Protein AF-A0A7V2FX74-F1 (afdb_monomer)

Foldseek 3Di:
DAWDAFPPPRDIDDDDLVQAQHWDQDPPPRDTGGHHHPPPPPDVVVVVVVPDDPPDDDDDDDDDDDDDDDPDDDDPPVVVVVVVVVVVVVVVVVVVVVVVVVVVVVVVVVPDPDPDDDPDDPDPPPPPPPDWFPFLVVPDLQFWFEQEAEPVGQFDKDKDFCPDPVPPCPVPDQCVVVVDPDGDDRGDGDAFGKIKIKGKDFLVPPLQVPAPCSVVVSVCCLPPVPCVSQLQFFACQQQLAWHWDAHPVRTIMIIGIHIDGIHHSFYHYHYYYRHTDDQLVVRQVSADQDFRTDADCVVQVVVCVVVVNDPVRSVSQRSVCRRTQKGWDQDPVPRWIWIWGQGSNRDTDIDTHGSDSDPDPPPPPDD

Radius of gyration: 28.83 Å; Cα contacts (8 Å, |Δi|>4): 489; chains: 1; bounding box: 58×98×70 Å

Structure (mmCIF, N/CA/C/O backbone):
data_AF-A0A7V2FX74-F1
#
_entry.id   AF-A0A7V2FX74-F1
#
loop_
_atom_site.group_PDB
_atom_site.id
_atom_site.type_symbol
_atom_site.label_atom_id
_atom_site.label_alt_id
_atom_site.label_comp_id
_atom_site.label_asym_id
_atom_site.label_entity_id
_atom_site.label_seq_id
_atom_site.pdbx_PDB_ins_code
_atom_site.Cartn_x
_atom_site.Cartn_y
_atom_site.Cartn_z
_atom_site.occupancy
_atom_site.B_iso_or_equiv
_atom_site.auth_seq_id
_atom_site.auth_comp_id
_atom_site.auth_asym_id
_atom_site.auth_atom_id
_atom_site.pdbx_PDB_model_num
ATOM 1 N N . MET A 1 1 ? 18.851 -16.958 26.923 1.00 91.56 1 MET A N 1
ATOM 2 C CA . MET A 1 1 ? 18.579 -15.614 26.385 1.00 91.56 1 MET A CA 1
ATOM 3 C C . MET A 1 1 ? 17.764 -15.785 25.110 1.00 91.56 1 MET A C 1
ATOM 5 O O . MET A 1 1 ? 18.135 -16.617 24.287 1.00 91.56 1 MET A O 1
ATOM 9 N N . ILE A 1 2 ? 16.665 -15.046 24.963 1.00 92.62 2 ILE A N 1
ATOM 10 C CA . ILE A 1 2 ? 15.767 -15.076 23.802 1.00 92.62 2 ILE A CA 1
ATOM 11 C C . ILE A 1 2 ? 16.060 -13.858 22.935 1.00 92.62 2 ILE A C 1
ATOM 13 O O . ILE A 1 2 ? 16.026 -12.723 23.412 1.00 92.62 2 ILE A O 1
ATOM 17 N N . GLU A 1 3 ? 16.316 -14.095 21.652 1.00 95.69 3 GLU A N 1
ATOM 18 C CA . GLU A 1 3 ? 16.488 -13.040 20.661 1.00 95.69 3 GLU A CA 1
ATOM 19 C C . GLU A 1 3 ? 15.285 -13.010 19.716 1.00 95.69 3 GLU A C 1
ATOM 21 O O . GLU A 1 3 ? 14.930 -14.039 19.142 1.00 95.69 3 GLU A O 1
ATOM 26 N N . PHE A 1 4 ? 14.652 -11.849 19.539 1.00 94.56 4 PHE A N 1
ATOM 27 C CA . PHE A 1 4 ? 13.535 -11.705 18.600 1.00 94.56 4 PHE A CA 1
ATOM 28 C C . PHE A 1 4 ? 13.398 -10.277 18.059 1.00 94.56 4 PHE A C 1
ATOM 30 O O . PHE A 1 4 ? 13.951 -9.326 18.615 1.00 94.56 4 PHE A O 1
ATOM 37 N N . TRP A 1 5 ? 12.645 -10.126 16.969 1.00 94.19 5 TRP A N 1
ATOM 38 C CA . TRP A 1 5 ? 12.340 -8.838 16.345 1.00 94.19 5 TRP A CA 1
ATOM 39 C C . TRP A 1 5 ? 10.872 -8.483 16.609 1.00 94.19 5 TRP A C 1
ATOM 41 O O . TRP A 1 5 ? 9.991 -9.214 16.164 1.00 94.19 5 TRP A O 1
ATOM 51 N N . PRO A 1 6 ? 10.579 -7.402 17.348 1.00 90.31 6 PRO A N 1
ATOM 52 C CA . PRO A 1 6 ? 9.218 -6.961 17.586 1.00 90.31 6 PRO A CA 1
ATOM 53 C C . PRO A 1 6 ? 8.658 -6.214 16.364 1.00 90.31 6 PRO A C 1
ATOM 55 O O . PRO A 1 6 ? 9.301 -5.301 15.833 1.00 90.31 6 PRO A O 1
ATOM 58 N N . ASP A 1 7 ? 7.411 -6.521 16.003 1.00 84.00 7 ASP A N 1
ATOM 59 C CA . ASP A 1 7 ? 6.687 -5.919 14.867 1.00 84.00 7 ASP A CA 1
ATOM 60 C C . ASP A 1 7 ? 6.585 -4.386 14.933 1.00 84.00 7 ASP A C 1
ATOM 62 O O . ASP A 1 7 ? 6.381 -3.721 13.921 1.00 84.00 7 ASP A O 1
ATOM 66 N N . CYS A 1 8 ? 6.710 -3.798 16.126 1.00 81.88 8 CYS A N 1
ATOM 67 C CA . CYS A 1 8 ? 6.510 -2.367 16.329 1.00 81.88 8 CYS A CA 1
ATOM 68 C C . CYS A 1 8 ? 7.669 -1.488 15.842 1.00 81.88 8 CYS A C 1
ATOM 70 O O . CYS A 1 8 ? 7.437 -0.335 15.494 1.00 81.88 8 CYS A O 1
ATOM 72 N N . CYS A 1 9 ? 8.914 -1.972 15.882 1.00 77.38 9 CYS A N 1
ATOM 73 C CA . CYS A 1 9 ? 10.078 -1.128 15.584 1.00 77.38 9 CYS A CA 1
ATOM 74 C C . CYS A 1 9 ? 11.207 -1.823 14.822 1.00 77.38 9 CYS A C 1
ATOM 76 O O . CYS A 1 9 ? 12.179 -1.156 14.486 1.00 77.38 9 CYS A O 1
ATOM 78 N N . GLY A 1 10 ? 11.133 -3.136 14.583 1.00 80.75 10 GLY A N 1
ATOM 79 C CA . GLY A 1 10 ? 12.115 -3.862 13.765 1.00 80.75 10 GLY A CA 1
ATOM 80 C C . GLY A 1 10 ? 13.522 -4.007 14.367 1.00 80.75 10 GLY A C 1
ATOM 81 O O . GLY A 1 10 ? 14.374 -4.658 13.768 1.00 80.75 10 GLY A O 1
ATOM 82 N N . TYR A 1 11 ? 13.789 -3.449 15.551 1.00 85.19 11 TYR A N 1
ATOM 83 C CA . TYR A 1 11 ? 15.063 -3.611 16.264 1.00 85.19 11 TYR A CA 1
ATOM 84 C C . TYR A 1 11 ? 15.133 -4.948 17.005 1.00 85.19 11 TYR A C 1
ATOM 86 O O . TYR A 1 11 ? 14.227 -5.283 17.762 1.00 85.19 11 TYR A O 1
ATOM 94 N N . LYS A 1 12 ? 16.240 -5.680 16.844 1.00 93.94 12 LYS A N 1
ATOM 95 C CA . LYS A 1 12 ? 16.488 -6.944 17.551 1.00 93.94 12 LYS A CA 1
ATOM 96 C C . LYS A 1 12 ? 16.535 -6.710 19.067 1.00 93.94 12 LYS A C 1
ATOM 98 O O . LYS A 1 12 ? 17.337 -5.909 19.543 1.00 93.94 12 LYS A O 1
ATOM 103 N N . LEU A 1 13 ? 15.692 -7.416 19.814 1.00 95.69 13 LEU A N 1
ATOM 104 C CA . LEU A 1 13 ? 15.685 -7.421 21.275 1.00 95.69 13 LEU A CA 1
ATOM 105 C C . LEU A 1 13 ? 16.330 -8.697 21.803 1.00 95.69 13 LEU A C 1
ATOM 107 O O . LEU A 1 13 ? 16.092 -9.781 21.273 1.00 95.69 13 LEU A O 1
ATOM 111 N N . GLN A 1 14 ? 17.117 -8.548 22.867 1.00 96.56 14 GLN A N 1
ATOM 112 C CA . GLN A 1 14 ? 17.659 -9.643 23.665 1.00 96.56 14 GLN A CA 1
ATOM 113 C C . GLN A 1 14 ? 17.031 -9.562 25.054 1.00 96.56 14 GLN A C 1
ATOM 115 O O . GLN A 1 14 ? 17.097 -8.516 25.700 1.00 96.56 14 GLN A O 1
ATOM 120 N N . VAL A 1 15 ? 16.382 -10.641 25.483 1.00 97.06 15 VAL A N 1
ATOM 121 C CA . VAL A 1 15 ? 15.680 -10.715 26.770 1.00 97.06 15 VAL A CA 1
ATOM 122 C C . VAL A 1 15 ? 16.076 -12.005 27.483 1.00 97.06 15 VAL A C 1
ATOM 124 O O . VAL A 1 15 ? 16.425 -12.999 26.839 1.00 97.06 15 VAL A O 1
ATOM 127 N N . ASP A 1 16 ? 16.049 -12.003 28.810 1.00 97.38 16 ASP A N 1
ATOM 128 C CA . ASP A 1 16 ? 16.333 -13.194 29.603 1.00 97.38 16 ASP A CA 1
ATOM 129 C C . ASP A 1 16 ? 15.256 -14.276 29.424 1.00 97.38 16 ASP A C 1
ATOM 131 O O . ASP A 1 16 ? 14.088 -13.994 29.151 1.00 97.38 16 ASP A O 1
ATOM 135 N N . ASP A 1 17 ? 15.653 -15.543 29.589 1.00 95.50 17 ASP A N 1
ATOM 136 C CA . ASP A 1 17 ? 14.746 -16.692 29.416 1.00 95.50 17 ASP A CA 1
ATOM 137 C C . ASP A 1 17 ? 13.587 -16.673 30.427 1.00 95.50 17 ASP A C 1
ATOM 139 O O . ASP A 1 17 ? 12.518 -17.217 30.154 1.00 95.50 17 ASP A O 1
ATOM 143 N N . GLU A 1 18 ? 13.769 -16.014 31.573 1.00 96.31 18 GLU A N 1
ATOM 144 C CA . GLU A 1 18 ? 12.744 -15.862 32.609 1.00 96.31 18 GLU A CA 1
ATOM 145 C C . GLU A 1 18 ? 11.547 -15.019 32.152 1.00 96.31 18 GLU A C 1
ATOM 147 O O . GLU A 1 18 ? 10.469 -15.107 32.746 1.00 96.31 18 GLU A O 1
ATOM 152 N N . ASP A 1 19 ? 11.712 -14.204 31.110 1.00 96.69 19 ASP A N 1
ATOM 153 C CA . ASP A 1 19 ? 10.663 -13.336 30.577 1.00 96.69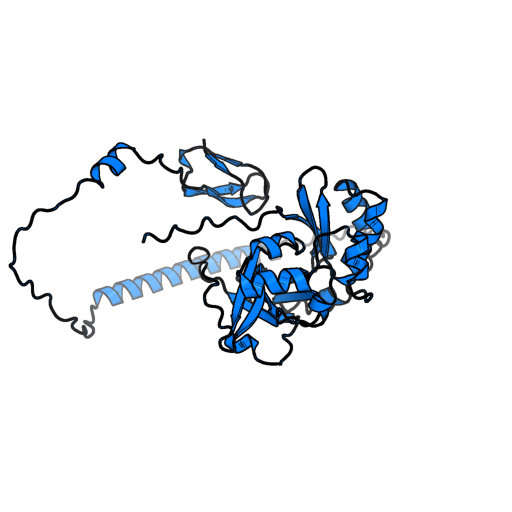 19 ASP A CA 1
ATOM 154 C C . ASP A 1 19 ? 9.925 -13.931 29.377 1.00 96.69 19 ASP A C 1
ATOM 156 O O . ASP A 1 19 ? 9.023 -13.289 28.834 1.00 96.69 19 ASP A O 1
ATOM 160 N N . ALA A 1 20 ? 10.232 -15.175 28.999 1.00 95.88 20 ALA A N 1
ATOM 161 C CA . ALA A 1 20 ? 9.503 -15.906 27.969 1.00 95.88 20 ALA A CA 1
ATOM 162 C C . ALA A 1 20 ? 7.983 -15.884 28.230 1.00 95.88 20 ALA A C 1
ATOM 164 O O . ALA A 1 20 ? 7.508 -16.231 29.312 1.00 95.88 20 ALA A O 1
ATOM 165 N N . GLY A 1 21 ? 7.197 -15.468 27.234 1.00 94.94 21 GLY A N 1
ATOM 166 C CA . GLY A 1 21 ? 5.737 -15.365 27.318 1.00 94.94 21 GLY A CA 1
ATOM 167 C C . GLY A 1 21 ? 5.199 -14.121 28.040 1.00 94.94 21 GLY A C 1
ATOM 168 O O . GLY A 1 21 ? 3.996 -13.848 27.943 1.00 94.94 21 GLY A O 1
ATOM 169 N N . LYS A 1 22 ? 6.044 -13.342 28.734 1.00 97.44 22 LYS A N 1
ATOM 170 C CA . LYS A 1 22 ? 5.631 -12.111 29.425 1.00 97.44 22 LYS A CA 1
ATOM 171 C C . LYS A 1 22 ? 5.541 -10.921 28.465 1.00 97.44 22 LYS A C 1
ATOM 173 O O . LYS A 1 22 ? 6.138 -10.896 27.391 1.00 97.44 22 LYS A O 1
ATOM 178 N N . TRP A 1 23 ? 4.799 -9.899 28.887 1.00 96.75 23 TRP A N 1
ATOM 179 C CA . TRP A 1 23 ? 4.738 -8.607 28.204 1.00 96.75 23 TRP A CA 1
ATOM 180 C C . TRP A 1 23 ? 5.792 -7.657 28.770 1.00 96.75 23 TRP A C 1
ATOM 182 O O . TRP A 1 23 ? 5.710 -7.270 29.937 1.00 96.75 23 TRP A O 1
ATOM 192 N N . ILE A 1 24 ? 6.731 -7.227 27.932 1.00 97.12 24 ILE A N 1
ATOM 193 C CA . ILE A 1 24 ? 7.772 -6.254 28.283 1.00 97.12 24 ILE A CA 1
ATOM 194 C C . ILE A 1 24 ? 7.565 -4.943 27.515 1.00 97.12 24 ILE A C 1
ATOM 196 O O . ILE A 1 24 ? 6.763 -4.868 26.581 1.00 97.12 24 ILE A O 1
ATOM 200 N N . ARG A 1 25 ? 8.268 -3.877 27.911 1.00 96.56 25 ARG A N 1
ATOM 201 C CA . ARG A 1 25 ? 8.314 -2.630 27.133 1.00 96.56 25 ARG A CA 1
ATOM 202 C C . ARG A 1 25 ? 9.564 -2.611 26.270 1.00 96.56 25 ARG A C 1
ATOM 204 O O . ARG A 1 25 ? 10.661 -2.787 26.787 1.00 96.56 25 ARG A O 1
ATOM 211 N N . CYS A 1 26 ? 9.393 -2.363 24.977 1.00 93.50 26 CYS A N 1
ATOM 212 C CA . CYS A 1 26 ? 10.511 -2.210 24.060 1.00 93.50 26 CYS A CA 1
ATOM 213 C C . CYS A 1 26 ? 11.348 -0.972 24.456 1.00 93.50 26 CYS A C 1
ATOM 215 O O . CYS A 1 26 ? 10.793 0.126 24.500 1.00 93.50 26 CYS A O 1
ATOM 217 N N . PRO A 1 27 ? 12.664 -1.097 24.704 1.00 93.50 27 PRO A N 1
ATOM 218 C CA . PRO A 1 27 ? 13.528 0.031 25.060 1.00 93.50 27 PRO A CA 1
ATOM 219 C C . PRO A 1 27 ? 13.651 1.091 23.954 1.00 93.50 27 PRO A C 1
ATOM 221 O O . PRO A 1 27 ? 13.937 2.244 24.260 1.00 93.50 27 PRO A O 1
ATOM 224 N N . TYR A 1 28 ? 13.410 0.731 22.687 1.00 90.25 28 TYR A N 1
ATOM 225 C CA . TYR A 1 28 ? 13.568 1.645 21.550 1.00 90.25 28 TYR A CA 1
ATOM 226 C C . TYR A 1 28 ? 12.330 2.511 21.290 1.00 90.25 28 TYR A C 1
ATOM 228 O O . TYR A 1 28 ? 12.449 3.716 21.098 1.00 90.25 28 TYR A O 1
ATOM 236 N N . CYS A 1 29 ? 11.134 1.916 21.291 1.00 88.56 29 CYS A N 1
ATOM 237 C CA . CYS A 1 29 ? 9.887 2.614 20.942 1.00 88.56 29 CYS A CA 1
ATOM 238 C C . CYS A 1 29 ? 8.870 2.693 22.092 1.00 88.56 29 CYS A C 1
ATOM 240 O O . CYS A 1 29 ? 7.791 3.255 21.921 1.00 88.56 29 CYS A O 1
ATOM 242 N N . ASN A 1 30 ? 9.185 2.122 23.262 1.00 91.06 30 ASN A N 1
ATOM 243 C CA . ASN A 1 30 ? 8.330 2.069 24.456 1.00 91.06 30 ASN A CA 1
ATOM 244 C C . ASN A 1 30 ? 6.986 1.327 24.268 1.00 91.06 30 ASN A C 1
ATOM 246 O O . ASN A 1 30 ? 6.134 1.347 25.161 1.00 91.06 30 ASN A O 1
ATOM 250 N N . ALA A 1 31 ? 6.790 0.643 23.135 1.00 89.56 31 ALA A N 1
ATOM 251 C CA . ALA A 1 31 ? 5.627 -0.204 22.888 1.00 89.56 31 ALA A CA 1
ATOM 252 C C . ALA A 1 31 ? 5.646 -1.455 23.782 1.00 89.56 31 ALA A C 1
ATOM 254 O O . ALA A 1 31 ? 6.709 -1.976 24.130 1.00 89.56 31 ALA A O 1
ATOM 255 N N . ARG A 1 32 ? 4.462 -1.954 24.155 1.00 96.25 32 ARG A N 1
ATOM 256 C CA . ARG A 1 32 ? 4.319 -3.242 24.851 1.00 96.25 32 ARG A CA 1
ATOM 257 C C . ARG A 1 32 ? 4.424 -4.380 23.840 1.00 96.25 32 ARG A C 1
ATOM 259 O O . ARG A 1 32 ? 3.637 -4.421 22.901 1.00 96.25 32 ARG A O 1
ATOM 266 N N . VAL A 1 33 ? 5.359 -5.297 24.062 1.00 96.56 33 VAL A N 1
ATOM 267 C CA . VAL A 1 33 ? 5.630 -6.446 23.187 1.00 96.56 33 VAL A CA 1
ATOM 268 C C . VAL A 1 33 ? 5.624 -7.731 24.010 1.00 96.56 33 VAL A C 1
ATOM 270 O O . VAL A 1 33 ? 6.068 -7.728 25.160 1.00 96.56 33 VAL A O 1
ATOM 273 N N . GLN A 1 34 ? 5.088 -8.815 23.451 1.00 97.06 34 GLN A N 1
ATOM 274 C CA . GLN A 1 34 ? 5.096 -10.125 24.100 1.00 97.06 34 GLN A CA 1
ATOM 275 C C . GLN A 1 34 ? 6.360 -10.885 23.698 1.00 97.06 34 GLN A C 1
ATOM 277 O O . GLN A 1 34 ? 6.655 -11.009 22.511 1.00 97.06 34 GLN A O 1
ATOM 282 N N . VAL A 1 35 ? 7.109 -11.380 24.683 1.00 97.19 35 VAL A N 1
ATOM 283 C CA . VAL A 1 35 ? 8.297 -12.204 24.435 1.00 97.19 35 VAL A CA 1
ATOM 284 C C . VAL A 1 35 ? 7.832 -13.591 23.976 1.00 97.19 35 VAL A C 1
ATOM 286 O O . VAL A 1 35 ? 6.993 -14.191 24.655 1.00 97.19 35 VAL A O 1
ATOM 289 N N . PRO A 1 36 ? 8.334 -14.130 22.852 1.00 94.94 36 PRO A N 1
ATOM 290 C CA . PRO A 1 36 ? 7.954 -15.461 22.393 1.00 94.94 36 PRO A CA 1
ATOM 291 C C . PRO A 1 36 ? 8.341 -16.530 23.423 1.00 94.94 36 PRO A C 1
ATOM 293 O O . PRO A 1 36 ? 9.355 -16.419 24.113 1.00 94.94 36 PRO A O 1
ATOM 296 N N . LEU A 1 37 ? 7.520 -17.576 23.542 1.00 94.25 37 LEU A N 1
ATOM 297 C CA . LEU A 1 37 ? 7.863 -18.738 24.359 1.00 94.25 37 LEU A CA 1
ATOM 298 C C . LEU A 1 37 ? 9.069 -19.442 23.733 1.00 94.25 37 LEU A C 1
ATOM 300 O O . LEU A 1 37 ? 9.109 -19.658 22.519 1.00 94.25 37 LEU A O 1
ATOM 304 N N . LYS A 1 38 ? 10.047 -19.812 24.563 1.00 84.19 38 LYS A N 1
ATOM 305 C CA . LYS A 1 38 ? 11.163 -20.651 24.130 1.00 84.19 38 LYS A CA 1
ATOM 306 C C . LYS A 1 38 ? 10.562 -21.949 23.594 1.00 84.19 38 LYS A C 1
ATOM 308 O O . LYS A 1 38 ? 9.847 -22.630 24.326 1.00 84.19 38 LYS A O 1
ATOM 313 N N . LYS A 1 39 ? 10.808 -22.269 22.319 1.00 78.38 39 LYS A N 1
ATOM 314 C CA . LYS A 1 39 ? 10.522 -23.610 21.806 1.00 78.38 39 LYS A CA 1
ATOM 315 C C . LYS A 1 39 ? 11.372 -24.553 22.647 1.00 78.38 39 LYS A C 1
ATOM 317 O O . LYS A 1 39 ? 12.592 -24.554 22.509 1.00 78.38 39 LYS A O 1
ATOM 322 N N . THR A 1 40 ? 10.747 -25.257 23.584 1.00 69.06 40 THR A N 1
ATOM 323 C CA . THR A 1 40 ? 11.381 -26.383 24.257 1.00 69.06 40 THR A CA 1
ATOM 324 C C . THR A 1 40 ? 11.782 -27.321 23.132 1.00 69.06 40 THR A C 1
ATOM 326 O O . THR A 1 40 ? 10.907 -27.763 22.388 1.00 69.06 40 THR A O 1
ATOM 329 N N . GLU A 1 41 ? 13.084 -27.516 22.920 1.00 62.62 41 GLU A N 1
ATOM 330 C CA . GLU A 1 41 ? 13.561 -28.557 22.014 1.00 62.62 41 GLU A CA 1
ATOM 331 C C . GLU A 1 41 ? 12.831 -29.833 22.425 1.00 62.62 41 GLU A C 1
ATOM 333 O O . GLU A 1 41 ? 12.877 -30.222 23.595 1.00 62.62 41 GLU A O 1
ATOM 338 N N . ALA A 1 42 ? 12.019 -30.364 21.509 1.00 54.91 42 ALA A N 1
ATOM 339 C CA . ALA A 1 42 ? 11.216 -31.538 21.777 1.00 54.91 42 ALA A CA 1
ATOM 340 C C . ALA A 1 42 ? 12.165 -32.640 22.249 1.00 54.91 42 ALA A C 1
ATOM 342 O O . ALA A 1 42 ? 13.148 -32.944 21.575 1.00 54.91 42 ALA A O 1
ATOM 343 N N . ASP A 1 43 ? 11.900 -33.166 23.442 1.00 58.06 43 ASP A N 1
ATOM 344 C CA . ASP A 1 43 ? 12.651 -34.274 24.008 1.00 58.06 43 ASP A CA 1
ATOM 345 C C . ASP A 1 43 ? 12.517 -35.465 23.041 1.00 58.06 43 ASP A C 1
ATOM 347 O O . ASP A 1 43 ? 11.399 -35.965 22.864 1.00 58.06 43 ASP A O 1
ATOM 351 N N . PRO A 1 44 ? 13.603 -35.923 22.390 1.00 58.66 44 PRO A N 1
ATOM 352 C CA . PRO A 1 44 ? 13.537 -37.010 21.414 1.00 58.66 44 PRO A CA 1
ATOM 353 C C . PRO A 1 44 ? 13.028 -38.325 22.030 1.00 58.66 44 PRO A C 1
ATOM 355 O O . PRO A 1 44 ? 12.657 -39.246 21.303 1.00 58.66 44 PRO A O 1
ATOM 358 N N . LEU A 1 45 ? 12.953 -38.426 23.366 1.00 56.06 45 LEU A N 1
ATOM 359 C CA . LEU A 1 45 ? 12.339 -39.562 24.051 1.00 56.06 45 LEU A CA 1
ATOM 360 C C . LEU A 1 45 ? 10.802 -39.580 23.964 1.00 56.06 45 LEU A C 1
ATOM 362 O O . LEU A 1 45 ? 10.209 -40.655 24.036 1.00 56.06 45 LEU A O 1
ATOM 366 N N . ALA A 1 46 ? 10.148 -38.424 23.811 1.00 54.97 46 ALA A N 1
ATOM 367 C CA . ALA A 1 46 ? 8.688 -38.336 23.748 1.00 54.97 46 ALA A CA 1
ATOM 368 C C . ALA A 1 46 ? 8.136 -38.734 22.368 1.00 54.97 46 ALA A C 1
ATOM 370 O O . ALA A 1 46 ? 7.068 -39.342 22.290 1.00 54.97 46 ALA A O 1
ATOM 371 N N . GLU A 1 47 ? 8.881 -38.471 21.289 1.00 58.12 47 GLU A N 1
ATOM 372 C CA . GLU A 1 47 ? 8.521 -38.930 19.939 1.00 58.12 47 GLU A CA 1
ATOM 373 C C . GLU A 1 47 ? 8.724 -40.446 19.776 1.00 58.12 47 GLU A C 1
ATOM 375 O O . GLU A 1 47 ? 7.894 -41.109 19.158 1.00 58.12 47 GLU A O 1
ATOM 380 N N . ALA A 1 48 ? 9.727 -41.040 20.438 1.00 57.28 48 ALA A N 1
ATOM 381 C CA . ALA A 1 48 ? 9.979 -42.484 20.376 1.00 57.28 48 ALA A CA 1
ATOM 382 C C . ALA A 1 48 ? 8.887 -43.352 21.044 1.00 57.28 48 ALA A C 1
ATOM 384 O O . ALA A 1 48 ? 8.750 -44.530 20.718 1.00 57.28 48 ALA A O 1
ATOM 385 N N . ILE A 1 49 ? 8.094 -42.799 21.971 1.00 57.44 49 ILE A N 1
ATOM 386 C CA . ILE A 1 49 ? 7.010 -43.538 22.649 1.00 57.44 49 ILE A CA 1
ATOM 387 C C . ILE A 1 49 ? 5.704 -43.494 21.832 1.00 57.44 49 ILE A C 1
ATOM 389 O O . ILE A 1 49 ? 4.848 -44.364 21.994 1.00 57.44 49 ILE A O 1
ATOM 393 N N . SER A 1 50 ? 5.560 -42.539 20.906 1.00 55.81 50 SER A N 1
ATOM 394 C CA . SER A 1 50 ? 4.348 -42.382 20.089 1.00 55.81 50 SER A CA 1
ATOM 395 C C . SER A 1 50 ? 4.304 -43.280 18.841 1.00 55.81 50 SER A C 1
ATOM 397 O O . SER A 1 50 ? 3.256 -43.347 18.200 1.00 55.81 50 SER A O 1
ATOM 399 N N . GLU A 1 51 ? 5.394 -43.972 18.489 1.00 52.62 51 GLU A N 1
ATOM 400 C CA . GLU A 1 51 ? 5.489 -44.797 17.267 1.00 52.62 51 GLU A CA 1
ATOM 401 C C . GLU A 1 51 ? 5.334 -46.316 17.494 1.00 52.62 51 GLU A C 1
ATOM 403 O O . GLU A 1 51 ? 5.549 -47.110 16.578 1.00 52.62 51 GLU A O 1
ATOM 408 N N . LEU A 1 52 ? 4.922 -46.767 18.685 1.00 51.69 52 LEU A N 1
ATOM 409 C CA . LEU A 1 52 ? 4.631 -48.190 18.902 1.00 51.69 52 LEU A CA 1
ATOM 410 C C . LEU A 1 52 ? 3.231 -48.566 18.363 1.00 51.69 52 LEU A C 1
ATOM 412 O O . LEU A 1 52 ? 2.237 -47.973 18.788 1.00 51.69 52 LEU A O 1
ATOM 416 N N . PRO A 1 53 ? 3.109 -49.574 17.474 1.00 56.75 53 PRO A N 1
ATOM 417 C CA . PRO A 1 53 ? 1.822 -50.026 16.953 1.00 56.75 53 PRO A CA 1
ATOM 418 C C . PRO A 1 53 ? 1.063 -50.812 18.031 1.00 56.75 53 PRO A C 1
ATOM 420 O O . PRO A 1 53 ? 1.376 -51.962 18.338 1.00 56.75 53 PRO A O 1
ATOM 423 N N . GLY A 1 54 ? 0.064 -50.170 18.632 1.00 44.00 54 GLY A N 1
ATOM 424 C CA . GLY A 1 54 ? -0.816 -50.763 19.636 1.00 44.00 54 GLY A CA 1
ATOM 425 C C . GLY A 1 54 ? -1.965 -51.564 19.024 1.00 44.00 54 GLY A C 1
ATOM 426 O O . GLY A 1 54 ? -3.111 -51.135 19.106 1.00 44.00 54 GLY A O 1
ATOM 427 N N . ASP A 1 55 ? -1.669 -52.735 18.459 1.00 50.12 55 ASP A N 1
ATOM 428 C CA . ASP A 1 55 ? -2.664 -53.776 18.163 1.00 50.12 55 ASP A CA 1
ATOM 429 C C . ASP A 1 55 ? -2.812 -54.700 19.381 1.00 50.12 55 ASP A C 1
ATOM 431 O O . ASP A 1 55 ? -2.182 -55.751 19.456 1.00 50.12 55 ASP A O 1
ATOM 435 N N . LEU A 1 56 ? -3.649 -54.327 20.353 1.00 43.19 56 LEU A N 1
ATOM 436 C CA . LEU A 1 56 ? -4.212 -55.278 21.317 1.00 43.19 56 LEU A CA 1
ATOM 437 C C . LEU A 1 56 ? -5.631 -54.860 21.714 1.00 43.19 56 LEU A C 1
ATOM 439 O O . LEU A 1 56 ? -5.859 -53.892 22.435 1.00 43.19 56 LEU A O 1
ATOM 443 N N . ALA A 1 57 ? -6.586 -55.655 21.240 1.00 46.53 57 ALA A N 1
ATOM 444 C CA . ALA A 1 57 ? -7.977 -55.647 21.654 1.00 46.53 57 ALA A CA 1
ATOM 445 C C . ALA A 1 57 ? -8.130 -56.017 23.139 1.00 46.53 57 ALA A C 1
ATOM 447 O O . ALA A 1 57 ? -7.509 -56.972 23.604 1.00 46.53 57 ALA A O 1
ATOM 448 N N . THR A 1 58 ? -9.017 -55.322 23.859 1.00 41.91 58 THR A N 1
ATOM 449 C CA . THR A 1 58 ? -9.848 -55.823 24.982 1.00 41.91 58 THR A CA 1
ATOM 450 C C . THR A 1 58 ? -10.832 -54.719 25.440 1.00 41.91 58 THR A C 1
ATOM 452 O O . THR A 1 58 ? -10.715 -53.589 24.976 1.00 41.91 58 THR A O 1
ATOM 455 N N . PRO A 1 59 ? -11.896 -55.024 26.210 1.00 43.66 59 PRO A N 1
ATOM 456 C CA . PRO A 1 59 ? -13.206 -55.389 25.693 1.00 43.66 59 PRO A CA 1
ATOM 457 C C . PRO A 1 59 ? -14.310 -54.368 26.050 1.00 43.66 59 PRO A C 1
ATOM 459 O O . PRO A 1 59 ? -14.122 -53.402 26.779 1.00 43.66 59 PRO A O 1
ATOM 462 N N . SER A 1 60 ? -15.492 -54.655 25.509 1.00 46.41 60 SER A N 1
ATOM 463 C CA . SER A 1 60 ? -16.809 -54.085 25.811 1.00 46.41 60 SER A CA 1
ATOM 464 C C . SER A 1 60 ? -17.184 -54.030 27.310 1.00 46.41 60 SER A C 1
ATOM 466 O O . SER A 1 60 ? -16.728 -54.870 28.086 1.00 46.41 60 SER A O 1
ATOM 468 N N . SER A 1 61 ? -18.136 -53.128 27.628 1.00 38.62 61 SER A N 1
ATOM 469 C CA . SER A 1 61 ? -18.876 -52.889 28.892 1.00 38.62 61 SER A CA 1
ATOM 470 C C . SER A 1 61 ? -18.247 -51.813 29.793 1.00 38.62 61 SER A C 1
ATOM 472 O O . SER A 1 61 ? -17.105 -51.945 30.200 1.00 38.62 61 SER A O 1
ATOM 474 N N . THR A 1 62 ? -18.890 -50.693 30.136 1.00 35.91 62 THR A N 1
ATOM 475 C CA . THR A 1 62 ? -20.265 -50.496 30.638 1.00 35.91 62 THR A CA 1
ATOM 476 C C . THR A 1 62 ? -20.844 -49.134 30.231 1.00 35.91 62 THR A C 1
ATOM 478 O O . THR A 1 62 ? -20.136 -48.127 30.223 1.00 35.91 62 THR A O 1
ATOM 481 N N . GLU A 1 63 ? -22.158 -49.102 29.993 1.00 48.28 63 GLU A N 1
ATOM 482 C CA . GLU A 1 63 ? -22.991 -47.896 29.990 1.00 48.28 63 GLU A CA 1
ATOM 483 C C . GLU A 1 63 ? -22.723 -47.018 31.221 1.00 48.28 63 GLU A C 1
ATOM 485 O O . GLU A 1 63 ? -22.884 -47.453 32.361 1.00 48.28 63 GLU A O 1
ATOM 490 N N . ILE A 1 64 ? -22.390 -45.748 30.988 1.00 40.00 64 ILE A N 1
ATOM 491 C CA . ILE A 1 64 ? -22.621 -44.674 31.952 1.00 40.00 64 ILE A CA 1
ATOM 492 C C . ILE A 1 64 ? -23.589 -43.705 31.283 1.00 40.00 64 ILE A C 1
ATOM 494 O O . ILE A 1 64 ? -23.215 -42.842 30.492 1.00 40.00 64 ILE A O 1
ATOM 498 N N . THR A 1 65 ? -24.866 -43.881 31.602 1.00 46.88 65 THR A N 1
ATOM 499 C CA . THR A 1 65 ? -25.915 -42.877 31.437 1.00 46.88 65 THR A CA 1
ATOM 500 C C . THR A 1 65 ? -25.522 -41.605 32.191 1.00 46.88 65 THR A C 1
ATOM 502 O O . THR A 1 65 ? -25.625 -41.543 33.417 1.00 46.88 65 THR A O 1
ATOM 505 N N . GLY A 1 66 ? -25.064 -40.589 31.459 1.00 34.88 66 GLY A N 1
ATOM 506 C CA . GLY A 1 66 ? -24.938 -39.215 31.947 1.00 34.88 66 GLY A CA 1
ATOM 507 C C . GLY A 1 66 ? -26.288 -38.486 31.863 1.00 34.88 66 GLY A C 1
ATOM 508 O O . GLY A 1 66 ? -27.024 -38.688 30.893 1.00 34.88 66 GLY A O 1
ATOM 509 N N . PRO A 1 67 ? -26.659 -37.667 32.863 1.00 44.25 67 PRO A N 1
ATOM 510 C CA . PRO A 1 67 ? -27.997 -37.108 32.965 1.00 44.25 67 PRO A CA 1
ATOM 511 C C . PRO A 1 67 ? -28.225 -35.969 31.969 1.00 44.25 67 PRO A C 1
ATOM 513 O O . PRO A 1 67 ? -27.331 -35.190 31.637 1.00 44.25 67 PRO A O 1
ATOM 516 N N . ALA A 1 68 ? -29.480 -35.868 31.540 1.00 42.31 68 ALA A N 1
ATOM 517 C CA . ALA A 1 68 ? -30.020 -34.790 30.735 1.00 42.31 68 ALA A CA 1
ATOM 518 C C . ALA A 1 68 ? -29.705 -33.406 31.332 1.00 42.31 68 ALA A C 1
ATOM 520 O O . ALA A 1 68 ? -29.890 -33.167 32.527 1.00 42.31 68 ALA A O 1
ATOM 521 N N . PHE A 1 69 ? -29.299 -32.475 30.465 1.00 40.91 69 PHE A N 1
ATOM 522 C CA . PHE A 1 69 ? -29.243 -31.045 30.751 1.00 40.91 69 PHE A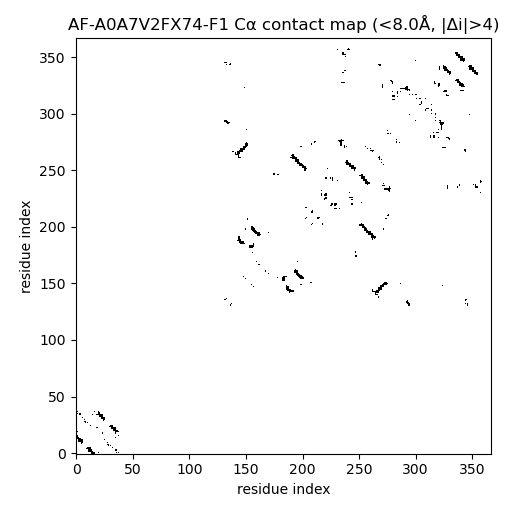 CA 1
ATOM 523 C C . PHE A 1 69 ? -30.643 -30.536 31.123 1.00 40.91 69 PHE A C 1
ATOM 525 O O . PHE A 1 69 ? -31.456 -30.163 30.275 1.00 40.91 69 PHE A O 1
ATOM 532 N N . GLY A 1 70 ? -30.926 -30.529 32.423 1.00 37.69 70 GLY A N 1
ATOM 533 C CA . GLY A 1 70 ? -32.072 -29.852 32.999 1.00 37.69 70 GLY A CA 1
ATOM 534 C C . GLY A 1 70 ? -31.890 -28.341 32.891 1.00 37.69 70 GLY A C 1
ATOM 535 O O . GLY A 1 70 ? -30.950 -27.772 33.445 1.00 37.69 70 GLY A O 1
ATOM 536 N N . LYS A 1 71 ? -32.825 -27.683 32.201 1.00 48.66 71 LYS A N 1
ATOM 537 C CA . LYS A 1 71 ? -33.101 -26.250 32.346 1.00 48.66 71 LYS A CA 1
ATOM 538 C C . LYS A 1 71 ? -33.372 -25.959 33.828 1.00 48.66 71 LYS A C 1
ATOM 540 O O . LYS A 1 71 ? -34.468 -26.211 34.321 1.00 48.66 71 LYS A O 1
ATOM 545 N N . GLY A 1 72 ? -32.365 -25.452 34.534 1.00 39.19 72 GLY A N 1
ATOM 546 C CA . GLY A 1 72 ? -32.492 -24.990 35.911 1.00 39.19 72 GLY A CA 1
ATOM 547 C C . GLY A 1 72 ? -33.249 -23.670 35.956 1.00 39.19 72 GLY A C 1
ATOM 548 O O . GLY A 1 72 ? -32.696 -22.615 35.648 1.00 39.19 72 GLY A O 1
ATOM 549 N N . ALA A 1 73 ? -34.523 -23.746 36.333 1.00 47.50 73 ALA A N 1
ATOM 550 C CA . ALA A 1 73 ? -35.295 -22.611 36.805 1.00 47.50 73 ALA A CA 1
ATOM 551 C C . ALA A 1 73 ? -34.576 -21.949 37.993 1.00 47.50 73 ALA A C 1
ATOM 553 O O . ALA A 1 73 ? -33.996 -22.623 38.845 1.00 47.50 73 ALA A O 1
ATOM 554 N N . GLY A 1 74 ? -34.596 -20.617 38.012 1.00 51.47 74 GLY A N 1
ATOM 555 C CA . GLY A 1 74 ? -33.909 -19.789 38.992 1.00 51.47 74 GLY A CA 1
ATOM 556 C C . GLY A 1 74 ? -34.292 -20.113 40.434 1.00 51.47 74 GLY A C 1
ATOM 557 O O . GLY A 1 74 ? -35.395 -19.808 40.880 1.00 51.47 74 GLY A O 1
ATOM 558 N N . GLY A 1 75 ? -33.330 -20.649 41.181 1.00 47.56 75 GLY A N 1
ATOM 559 C CA . GLY A 1 75 ? -33.306 -20.517 42.629 1.00 47.56 75 GLY A CA 1
ATOM 560 C C . GLY A 1 75 ? -32.901 -19.087 42.974 1.00 47.56 75 GLY A C 1
ATOM 561 O O . GLY A 1 75 ? -31.760 -18.685 42.741 1.00 47.56 75 GLY A O 1
ATOM 562 N N . PHE A 1 76 ? -33.854 -18.309 43.487 1.00 55.16 76 PHE A N 1
ATOM 563 C CA . PHE A 1 76 ? -33.595 -17.045 44.169 1.00 55.16 76 PHE A CA 1
ATOM 564 C C . PHE A 1 76 ? -32.741 -17.356 45.401 1.00 55.16 76 PHE A C 1
ATOM 566 O O . PHE A 1 76 ? -33.262 -17.744 46.440 1.00 55.16 76 PHE A O 1
ATOM 573 N N . ASP A 1 77 ? -31.423 -17.243 45.263 1.00 63.91 77 ASP A N 1
ATOM 574 C CA . ASP A 1 77 ? -30.497 -17.356 46.383 1.00 63.91 77 ASP A CA 1
ATOM 575 C C . ASP A 1 77 ? -30.310 -15.950 46.988 1.00 63.91 77 ASP A C 1
ATOM 577 O O . ASP A 1 77 ? -29.580 -15.123 46.419 1.00 63.91 77 ASP A 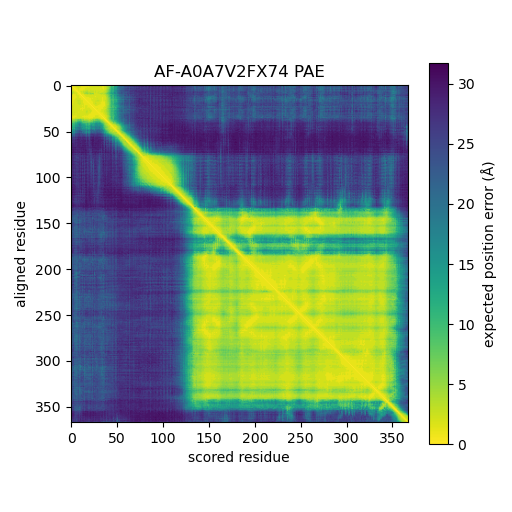O 1
ATOM 581 N N . PRO A 1 78 ? -31.013 -15.610 48.089 1.00 71.31 78 PRO A N 1
ATOM 582 C CA . PRO A 1 78 ? -31.030 -14.258 48.650 1.00 71.31 78 PRO A CA 1
ATOM 583 C C . PRO A 1 78 ? -29.630 -13.786 49.062 1.00 71.31 78 PRO A C 1
ATOM 585 O O . PRO A 1 78 ? -29.352 -12.585 49.053 1.00 71.31 78 PRO A O 1
ATOM 588 N N . MET A 1 79 ? -28.713 -14.717 49.337 1.00 75.94 79 MET A N 1
ATOM 589 C CA . MET A 1 79 ? -27.340 -14.405 49.714 1.00 75.94 79 MET A CA 1
ATOM 590 C C . MET A 1 79 ? -26.541 -13.815 48.541 1.00 75.94 79 MET A C 1
ATOM 592 O O . MET A 1 79 ? -25.795 -12.852 48.719 1.00 75.94 79 MET A O 1
ATOM 596 N N . ARG A 1 80 ? -26.753 -14.300 47.308 1.00 71.88 80 ARG A N 1
ATOM 597 C CA . ARG A 1 80 ? -26.109 -13.739 46.102 1.00 71.88 80 ARG A CA 1
ATOM 598 C C . ARG A 1 80 ? -26.619 -12.340 45.763 1.00 71.88 80 ARG A C 1
ATOM 600 O O . ARG A 1 80 ? -25.851 -11.522 45.256 1.00 71.88 80 ARG A O 1
ATOM 607 N N . ILE A 1 81 ? -27.891 -12.058 46.042 1.00 72.88 81 ILE A N 1
ATOM 608 C CA . ILE A 1 81 ? -28.476 -10.726 45.844 1.00 72.88 81 ILE A CA 1
ATOM 609 C C . ILE A 1 81 ? -27.913 -9.750 46.883 1.00 72.88 81 ILE A C 1
ATOM 611 O O . ILE A 1 81 ? -27.485 -8.659 46.510 1.00 72.88 81 ILE A O 1
ATOM 615 N N . ALA A 1 82 ? -27.815 -10.163 48.150 1.00 78.25 82 ALA A N 1
ATOM 616 C CA . ALA A 1 82 ? -27.234 -9.347 49.216 1.00 78.25 82 ALA A CA 1
ATOM 617 C C . ALA A 1 82 ? -25.759 -8.991 48.946 1.00 78.25 82 ALA A C 1
ATOM 619 O O . ALA A 1 82 ? -25.367 -7.834 49.095 1.00 78.25 82 ALA A O 1
ATOM 620 N N . VAL A 1 83 ? -24.954 -9.949 48.468 1.00 83.62 83 VAL A N 1
ATOM 621 C CA . VAL A 1 83 ? -23.540 -9.709 48.123 1.00 83.62 83 VAL A CA 1
ATOM 622 C C . VAL A 1 83 ? -23.401 -8.742 46.944 1.00 83.62 83 VAL A C 1
ATOM 624 O O . VAL A 1 83 ? -22.590 -7.817 46.998 1.00 83.62 83 VAL A O 1
ATOM 627 N N . LYS A 1 84 ? -24.215 -8.900 45.892 1.00 79.38 84 LYS A N 1
ATOM 628 C CA . LYS A 1 84 ? -24.200 -7.978 44.744 1.00 79.38 84 LYS A CA 1
ATOM 629 C C . LYS A 1 84 ? -24.653 -6.571 45.134 1.00 79.38 84 LYS A C 1
ATOM 631 O O . LYS A 1 84 ? -24.021 -5.604 44.718 1.00 79.38 84 LYS A O 1
ATOM 636 N N . ALA A 1 85 ? -25.690 -6.448 45.963 1.00 83.25 85 ALA A N 1
ATOM 637 C CA . ALA A 1 85 ? -26.150 -5.157 46.468 1.00 83.25 85 ALA A CA 1
ATOM 638 C C . ALA A 1 85 ? -25.081 -4.471 47.339 1.00 83.25 85 ALA A C 1
ATOM 640 O O . ALA A 1 85 ? -24.829 -3.280 47.169 1.00 83.25 85 ALA A O 1
ATOM 641 N N . GLY A 1 86 ? -24.389 -5.225 48.202 1.00 87.69 86 GLY A N 1
ATOM 642 C CA . GLY A 1 86 ? -23.276 -4.708 49.004 1.00 87.69 86 GLY A CA 1
ATOM 643 C C . GLY A 1 86 ? -22.121 -4.175 48.152 1.00 87.69 86 GLY A C 1
ATOM 644 O O . GLY A 1 86 ? -21.620 -3.081 48.406 1.00 87.69 86 GLY A O 1
ATOM 645 N N . LEU A 1 87 ? -21.749 -4.895 47.088 1.00 86.75 87 LEU A N 1
ATOM 646 C CA . LEU A 1 87 ? -20.703 -4.468 46.151 1.00 86.75 87 LEU A CA 1
ATOM 647 C C . LEU A 1 87 ? -21.053 -3.161 45.428 1.00 86.75 87 LEU A C 1
ATOM 649 O O . LEU A 1 87 ? -20.191 -2.296 45.278 1.00 86.75 87 LEU A O 1
ATOM 653 N N . VAL A 1 88 ? -22.317 -2.985 45.029 1.00 88.44 88 VAL A N 1
ATOM 654 C CA . VAL A 1 88 ? -22.786 -1.743 44.393 1.00 88.44 88 VAL A CA 1
ATOM 655 C C . VAL A 1 88 ? -22.685 -0.559 45.358 1.00 88.44 88 VAL A C 1
ATOM 657 O O . VAL A 1 88 ? -22.202 0.501 44.966 1.00 88.44 88 VAL A O 1
ATOM 660 N N . VAL A 1 89 ? -23.062 -0.732 46.628 1.00 90.75 89 VAL A N 1
ATOM 661 C CA . VAL A 1 89 ? -22.967 0.337 47.640 1.00 90.75 89 VAL A CA 1
ATOM 662 C C . VAL A 1 89 ? -21.514 0.743 47.893 1.00 90.75 89 VAL A C 1
ATOM 664 O O . VAL A 1 89 ? -21.209 1.937 47.928 1.00 90.75 89 VAL A O 1
ATOM 667 N N . VAL A 1 90 ? -20.601 -0.227 48.006 1.00 91.25 90 VAL A N 1
ATOM 668 C CA . VAL A 1 90 ? -19.162 0.050 48.153 1.00 91.25 90 VAL A CA 1
ATOM 669 C C . VAL A 1 90 ? -18.635 0.810 46.936 1.00 91.25 90 VAL A C 1
ATOM 671 O O . VAL A 1 90 ? -17.932 1.806 47.094 1.00 91.25 90 VAL A O 1
ATOM 674 N N . PHE A 1 91 ? -19.020 0.405 45.725 1.00 92.56 91 PHE A N 1
ATOM 675 C CA . PHE A 1 91 ? -18.576 1.066 44.499 1.00 92.56 91 PHE A CA 1
ATOM 676 C C . PHE A 1 91 ? -19.061 2.522 44.407 1.00 92.56 91 PHE A C 1
ATOM 678 O O . PHE A 1 91 ? -18.283 3.415 44.072 1.00 92.56 91 PHE A O 1
ATOM 685 N N . VAL A 1 92 ? -20.320 2.787 44.772 1.00 92.56 92 VAL A N 1
ATOM 686 C CA . VAL A 1 92 ? -20.884 4.148 44.803 1.00 92.56 92 VAL A CA 1
ATOM 687 C C . VAL A 1 92 ? -20.178 5.023 45.845 1.00 92.56 92 VAL A C 1
ATOM 689 O O . VAL A 1 92 ? -19.878 6.183 45.561 1.00 92.56 92 VAL A O 1
ATOM 692 N N . LEU A 1 93 ? -19.846 4.478 47.021 1.00 90.81 93 LEU A N 1
ATOM 693 C CA . LEU A 1 93 ? -19.087 5.202 48.048 1.00 90.81 93 LEU A CA 1
ATOM 694 C C . LEU A 1 93 ? -17.667 5.550 47.582 1.00 90.81 93 LEU A C 1
ATOM 696 O O . LEU A 1 93 ? -17.235 6.692 47.742 1.00 90.81 93 LEU A O 1
ATOM 700 N N . VAL A 1 94 ? -16.959 4.605 46.955 1.00 93.25 94 VAL A N 1
ATOM 701 C CA . VAL A 1 94 ? -15.617 4.841 46.393 1.00 93.25 94 VAL A CA 1
ATOM 702 C C . VAL A 1 94 ? -15.666 5.916 45.304 1.00 93.25 94 VAL A C 1
ATOM 704 O O . VAL A 1 94 ? -14.848 6.839 45.311 1.00 93.25 94 VAL A O 1
ATOM 707 N N . ALA A 1 95 ? -16.658 5.854 44.412 1.00 90.88 95 ALA A N 1
ATOM 708 C CA . ALA A 1 95 ? -16.852 6.854 43.366 1.00 90.88 95 ALA A CA 1
ATOM 709 C C . ALA A 1 95 ? -17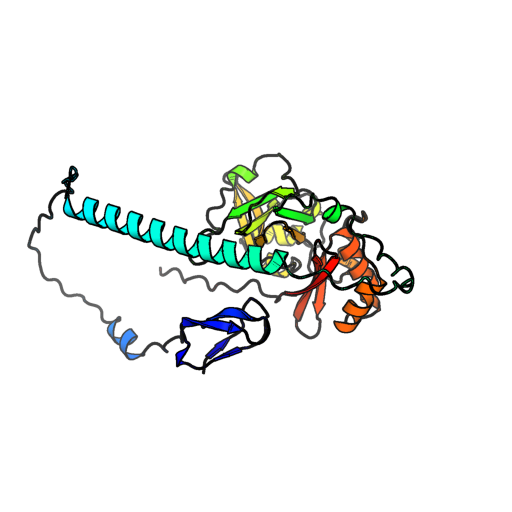.149 8.252 43.940 1.00 90.88 95 ALA A C 1
ATOM 711 O O . ALA A 1 95 ? -16.593 9.240 43.461 1.00 90.88 95 ALA A O 1
ATOM 712 N N . ALA A 1 96 ? -17.962 8.349 44.997 1.00 92.06 96 ALA A N 1
ATOM 713 C CA . ALA A 1 96 ? -18.269 9.619 45.654 1.00 92.06 96 ALA A CA 1
ATOM 714 C C . ALA A 1 96 ? -17.031 10.253 46.319 1.00 92.06 96 ALA A C 1
ATOM 716 O O . ALA A 1 96 ? -16.824 11.464 46.211 1.00 92.06 96 ALA A O 1
ATOM 717 N N . VAL A 1 97 ? -16.176 9.444 46.958 1.00 91.50 97 VAL A N 1
ATOM 718 C CA . VAL A 1 97 ? -14.913 9.916 47.555 1.00 91.50 97 VAL A CA 1
ATOM 719 C C . VAL A 1 97 ? -13.932 10.377 46.474 1.00 91.50 97 VAL A C 1
ATOM 721 O O . VAL A 1 97 ? -13.369 11.467 46.588 1.00 91.50 97 VAL A O 1
ATOM 724 N N . ALA A 1 98 ? -13.774 9.604 45.395 1.00 87.75 98 ALA A N 1
ATOM 725 C CA . ALA A 1 98 ? -12.916 9.976 44.271 1.00 87.75 98 ALA A CA 1
ATOM 726 C C . ALA A 1 98 ? -13.386 11.279 43.602 1.00 87.75 98 ALA A C 1
ATOM 728 O O . ALA A 1 98 ? -12.581 12.172 43.333 1.00 87.75 98 ALA A O 1
ATOM 729 N N . PHE A 1 99 ? -14.698 11.434 43.400 1.00 91.12 99 PHE A N 1
ATOM 730 C CA . PHE A 1 99 ? -15.274 12.644 42.816 1.00 91.12 99 PHE A CA 1
ATOM 731 C C . PHE A 1 99 ? -15.034 13.879 43.693 1.00 91.12 99 PHE A C 1
ATOM 733 O O . PHE A 1 99 ? -14.710 14.955 43.183 1.00 91.12 99 PHE A O 1
ATOM 740 N N . ARG A 1 100 ? -15.126 13.726 45.020 1.00 92.44 100 ARG A N 1
ATOM 741 C CA . ARG A 1 100 ? -14.832 14.809 45.963 1.00 92.44 100 ARG A CA 1
ATOM 742 C C . ARG A 1 100 ? -13.366 15.251 45.894 1.00 92.44 100 ARG A C 1
ATOM 744 O O . ARG A 1 100 ? -13.117 16.451 45.814 1.00 92.44 100 ARG A O 1
ATOM 751 N N . GLN A 1 101 ? -12.415 14.315 45.835 1.00 89.75 101 GLN A N 1
ATOM 752 C CA . GLN A 1 101 ? -10.988 14.650 45.714 1.00 89.75 101 GLN A CA 1
ATOM 753 C C . GLN A 1 101 ? -10.654 15.360 44.394 1.00 89.75 101 GLN A C 1
ATOM 755 O O . GLN A 1 101 ? -9.891 16.325 44.383 1.00 89.75 101 GLN A O 1
ATOM 760 N N . VAL A 1 102 ? -11.258 14.932 43.280 1.00 86.00 102 VAL A N 1
ATOM 761 C CA . VAL A 1 102 ? -11.072 15.596 41.977 1.00 86.00 102 VAL A CA 1
ATOM 762 C C . VAL A 1 102 ? -11.615 17.024 42.010 1.00 86.00 102 VAL A C 1
ATOM 764 O O . VAL A 1 102 ? -10.969 17.940 41.498 1.00 86.00 102 VAL A O 1
ATOM 767 N N . ARG A 1 103 ? -12.772 17.242 42.642 1.00 90.31 103 ARG A N 1
ATOM 768 C CA . ARG A 1 103 ? -13.359 18.579 42.765 1.00 90.31 103 ARG A CA 1
ATOM 769 C C . ARG A 1 103 ? -12.481 19.521 43.592 1.00 90.31 103 ARG A C 1
ATOM 771 O O . ARG A 1 103 ? -12.210 20.631 43.136 1.00 90.31 103 ARG A O 1
ATOM 778 N N . GLU A 1 104 ? -11.987 19.066 44.743 1.00 87.12 104 GLU A N 1
ATOM 779 C CA . GLU A 1 104 ? -11.067 19.842 45.590 1.00 87.12 104 GLU A CA 1
ATOM 780 C C . GLU A 1 104 ? -9.759 20.171 44.839 1.00 87.12 104 GLU A C 1
ATOM 782 O O . GLU A 1 104 ? -9.267 21.301 44.891 1.00 87.12 104 GLU A O 1
ATOM 787 N N . PHE A 1 105 ? -9.240 19.238 44.032 1.00 81.38 105 PHE A N 1
ATOM 788 C CA . PHE A 1 105 ? -8.059 19.473 43.198 1.00 81.38 105 PHE A CA 1
ATOM 789 C C . PHE A 1 105 ? -8.296 20.530 42.106 1.00 81.38 105 PHE A C 1
ATOM 791 O O . PHE A 1 105 ? -7.448 21.400 41.886 1.00 81.38 105 PHE A O 1
ATOM 798 N N . VAL A 1 106 ? -9.448 20.503 41.433 1.00 80.75 106 VAL A N 1
ATOM 799 C CA . VAL A 1 106 ? -9.796 21.483 40.390 1.00 80.75 106 VAL A CA 1
ATOM 800 C C . VAL A 1 106 ? -10.020 22.878 40.980 1.00 80.75 106 VAL A C 1
ATOM 802 O O . VAL A 1 106 ? -9.537 23.863 40.415 1.00 80.75 106 VAL A O 1
ATOM 805 N N . GLU A 1 107 ? -10.692 22.980 42.127 1.00 83.25 107 GLU A N 1
ATOM 806 C CA . GLU A 1 107 ? -10.896 24.258 42.821 1.00 83.25 107 GLU A CA 1
ATOM 807 C C . GLU A 1 107 ? -9.558 24.846 43.310 1.00 83.25 107 GLU A C 1
ATOM 809 O O . GLU A 1 107 ? -9.326 26.043 43.132 1.00 83.25 107 GLU A O 1
ATOM 814 N N . SER A 1 108 ? -8.612 24.012 43.767 1.00 78.44 108 SER A N 1
ATOM 815 C CA . SER A 1 108 ? -7.260 24.455 44.158 1.00 78.44 108 SER A CA 1
ATOM 816 C C . SER A 1 108 ? -6.436 25.056 43.007 1.00 78.44 108 SER A C 1
ATOM 818 O O . SER A 1 108 ? -5.547 25.880 43.228 1.00 78.44 108 SER A O 1
ATOM 820 N N . ARG A 1 109 ? -6.728 24.675 41.753 1.00 75.75 109 ARG A N 1
ATOM 821 C CA . ARG A 1 109 ? -6.050 25.227 40.568 1.00 75.75 109 ARG A CA 1
ATOM 822 C C . ARG A 1 109 ? -6.662 26.533 40.069 1.00 75.75 109 ARG A C 1
ATOM 824 O O . ARG A 1 109 ? -5.957 27.287 39.402 1.00 75.75 109 ARG A O 1
ATOM 831 N N . ARG A 1 110 ? -7.928 26.824 40.386 1.00 73.75 110 ARG A N 1
ATOM 832 C CA . ARG A 1 110 ? -8.598 28.068 39.961 1.00 73.75 110 ARG A CA 1
ATOM 833 C C . ARG A 1 110 ? -8.159 29.300 40.750 1.00 73.75 110 ARG A C 1
ATOM 835 O O . ARG A 1 110 ? -8.308 30.407 40.252 1.00 73.75 110 ARG A O 1
ATOM 842 N N . SER A 1 111 ? -7.593 29.122 41.939 1.00 68.44 111 SER A N 1
ATOM 843 C CA . SER A 1 111 ? -7.138 30.212 42.810 1.00 68.44 111 SER A CA 1
ATOM 844 C C . SER A 1 111 ? -5.672 30.615 42.607 1.00 68.44 111 SER A C 1
ATOM 846 O O . SER A 1 111 ? -5.181 31.483 43.328 1.00 68.44 111 SER A O 1
ATOM 848 N N . ARG A 1 112 ? -4.956 30.054 41.617 1.00 59.78 112 ARG A N 1
ATOM 849 C CA . ARG A 1 112 ? -3.623 30.566 41.263 1.00 59.78 112 ARG A CA 1
ATOM 850 C C . ARG A 1 112 ? -3.758 31.875 40.472 1.00 59.78 112 ARG A C 1
ATOM 852 O O . ARG A 1 112 ? -4.325 31.843 39.379 1.00 59.78 112 ARG A O 1
ATOM 859 N N . PRO A 1 113 ? -3.236 33.007 40.980 1.00 62.81 113 PRO A N 1
ATOM 860 C CA . PRO A 1 113 ? -3.247 34.265 40.247 1.00 62.81 113 PRO A CA 1
ATOM 861 C C . PRO A 1 113 ? -2.471 34.103 38.939 1.00 62.81 113 PRO A C 1
ATOM 863 O O . PRO A 1 113 ? -1.382 33.522 38.913 1.00 62.81 113 PRO A O 1
ATOM 866 N N . ALA A 1 114 ? -3.064 34.590 37.848 1.00 64.38 114 ALA A N 1
ATOM 867 C CA . ALA A 1 114 ? -2.433 34.578 36.540 1.00 64.38 114 ALA A CA 1
ATOM 868 C C . ALA A 1 114 ? -1.077 35.306 36.623 1.00 64.38 114 ALA A C 1
ATOM 870 O O . ALA A 1 114 ? -1.019 36.412 37.171 1.00 64.38 114 ALA A O 1
ATOM 871 N N . PRO A 1 115 ? 0.020 34.711 36.121 1.00 63.31 115 PRO A N 1
ATOM 872 C CA . PRO A 1 115 ? 1.295 35.405 36.056 1.00 63.31 115 PRO A CA 1
ATOM 873 C C . PRO A 1 115 ? 1.132 36.672 35.213 1.00 63.31 115 PRO A C 1
ATOM 875 O O . PRO A 1 115 ? 0.485 36.648 34.165 1.00 63.31 115 PRO A O 1
ATOM 878 N N . ALA A 1 116 ? 1.702 37.778 35.696 1.00 68.94 116 ALA A N 1
ATOM 879 C CA . ALA A 1 116 ? 1.641 39.068 35.024 1.00 68.94 116 ALA A CA 1
ATOM 880 C C . ALA A 1 116 ? 2.062 38.936 33.544 1.00 68.94 116 ALA A C 1
ATOM 882 O O . ALA A 1 116 ? 3.034 38.224 33.252 1.00 68.94 116 ALA A O 1
ATOM 883 N N . PRO A 1 117 ? 1.353 39.597 32.609 1.00 53.81 117 PRO A N 1
ATOM 884 C CA . PRO A 1 117 ? 1.670 39.521 31.192 1.00 53.81 117 PRO A CA 1
ATOM 885 C C . PRO A 1 117 ? 3.089 40.045 30.966 1.00 53.81 117 PRO A C 1
ATOM 887 O O . PRO A 1 117 ? 3.393 41.206 31.237 1.00 53.81 117 PRO A O 1
ATOM 890 N N . ARG A 1 118 ? 3.980 39.170 30.489 1.00 59.97 118 ARG A N 1
ATOM 891 C CA . ARG A 1 118 ? 5.301 39.593 30.020 1.00 59.97 118 ARG A CA 1
ATOM 892 C C . ARG A 1 118 ? 5.116 40.470 28.775 1.00 59.97 118 ARG A C 1
ATOM 894 O O . ARG A 1 118 ? 4.264 40.140 27.947 1.00 59.97 118 ARG A O 1
ATOM 901 N N . PRO A 1 119 ? 5.900 41.550 28.613 1.00 55.81 119 PRO A N 1
ATOM 902 C CA . PRO A 1 119 ? 5.869 42.361 27.405 1.00 55.81 119 PRO A CA 1
ATOM 903 C C . PRO A 1 119 ? 6.176 41.472 26.197 1.00 55.81 119 PRO A C 1
ATOM 905 O O . PRO A 1 119 ? 7.235 40.848 26.112 1.00 55.81 119 PRO A O 1
ATOM 908 N N . VAL A 1 120 ? 5.205 41.379 25.291 1.00 48.47 120 VAL A N 1
ATOM 909 C CA . VAL A 1 120 ? 5.303 40.622 24.045 1.00 48.47 120 VAL A CA 1
ATOM 910 C C . VAL A 1 120 ? 6.260 41.385 23.135 1.00 48.47 120 VAL A C 1
ATOM 912 O O . VAL A 1 120 ? 5.870 42.338 22.466 1.00 48.47 120 VAL A O 1
ATOM 915 N N . GLN A 1 121 ? 7.535 40.989 23.122 1.00 56.53 121 GLN A N 1
ATOM 916 C CA . GLN A 1 121 ? 8.392 41.282 21.978 1.00 56.53 121 GLN A CA 1
ATOM 917 C C . GLN A 1 121 ? 7.727 40.648 20.758 1.00 56.53 121 GLN A C 1
ATOM 919 O O . GLN A 1 121 ? 7.399 39.460 20.786 1.00 56.53 121 GLN A O 1
ATOM 924 N N . ALA A 1 122 ? 7.483 41.454 19.723 1.00 50.09 122 ALA A N 1
ATOM 925 C CA . ALA A 1 122 ? 6.943 40.999 18.454 1.00 50.09 122 ALA A CA 1
ATOM 926 C C . ALA A 1 122 ? 7.856 39.899 17.905 1.00 50.09 122 ALA A C 1
ATOM 928 O O . ALA A 1 122 ? 8.920 40.164 17.346 1.00 50.09 122 ALA A O 1
ATOM 929 N N . ARG A 1 123 ? 7.455 38.647 18.130 1.00 50.78 123 ARG A N 1
ATOM 930 C CA . ARG A 1 123 ? 8.068 37.490 17.498 1.00 50.78 123 ARG A CA 1
ATOM 931 C C . ARG A 1 123 ? 7.861 37.703 15.995 1.00 50.78 123 ARG A C 1
ATOM 933 O O . ARG A 1 123 ? 6.711 37.926 15.603 1.00 50.78 123 ARG A O 1
ATOM 940 N N . PRO A 1 124 ? 8.921 37.704 15.167 1.00 54.06 124 PRO A N 1
ATOM 941 C CA . PRO A 1 124 ? 8.764 37.704 13.719 1.00 54.06 124 PRO A CA 1
ATOM 942 C C . PRO A 1 124 ? 7.755 36.619 13.373 1.00 54.06 124 PRO A C 1
ATOM 944 O O . PRO A 1 124 ? 7.831 35.538 13.961 1.00 54.06 124 PRO A O 1
ATOM 947 N N . ALA A 1 125 ? 6.784 36.933 12.512 1.00 47.09 125 ALA A N 1
ATOM 948 C CA . ALA A 1 125 ? 5.783 35.970 12.086 1.00 47.09 125 ALA A CA 1
ATOM 949 C C . ALA A 1 125 ? 6.514 34.699 11.649 1.00 47.09 125 ALA A C 1
ATOM 951 O O . ALA A 1 125 ? 7.233 34.700 10.651 1.00 47.09 125 ALA A O 1
ATOM 952 N N . GLU A 1 126 ? 6.394 33.655 12.466 1.00 44.75 126 GLU A N 1
ATOM 953 C CA . GLU A 1 126 ? 6.893 32.332 12.142 1.00 44.75 126 GLU A CA 1
ATOM 954 C C . GLU A 1 126 ? 6.208 31.982 10.819 1.00 44.75 126 GLU A C 1
ATOM 956 O O . GLU A 1 126 ? 4.972 32.060 10.767 1.00 44.75 126 GLU A O 1
ATOM 961 N N . PRO A 1 127 ? 6.964 31.767 9.724 1.00 44.41 127 PRO A N 1
ATOM 962 C CA . PRO A 1 127 ? 6.371 31.535 8.420 1.00 44.41 127 PRO A CA 1
ATOM 963 C C . PRO A 1 127 ? 5.421 30.362 8.592 1.00 44.41 127 PRO A C 1
ATOM 965 O O . PRO A 1 127 ? 5.850 29.257 8.917 1.00 44.41 127 PRO A O 1
ATOM 968 N N . GLN A 1 128 ? 4.120 30.635 8.481 1.00 43.16 128 GLN A N 1
ATOM 969 C CA . GLN A 1 128 ? 3.113 29.596 8.566 1.00 43.16 128 GLN A CA 1
ATOM 970 C C . GLN A 1 128 ? 3.453 28.621 7.450 1.00 43.16 128 GLN A C 1
ATOM 972 O O . GLN A 1 128 ? 3.310 28.966 6.275 1.00 43.16 128 GLN A O 1
ATOM 977 N N . SER A 1 129 ? 3.978 27.452 7.831 1.00 48.34 129 SER A N 1
ATOM 978 C CA . SER A 1 129 ? 4.205 26.354 6.902 1.00 48.34 129 SER A CA 1
ATOM 979 C C . SER A 1 129 ? 2.912 26.200 6.098 1.00 48.34 129 SER A C 1
ATOM 981 O O . SER A 1 129 ? 1.832 26.123 6.705 1.00 48.34 129 SER A O 1
ATOM 983 N N . PRO A 1 130 ? 2.968 26.322 4.760 1.00 44.72 130 PRO A N 1
ATOM 984 C CA . PRO A 1 130 ? 1.775 26.314 3.940 1.00 44.72 130 PRO A CA 1
ATOM 985 C C . PRO A 1 130 ? 1.057 24.994 4.190 1.00 44.72 130 PRO A C 1
ATOM 987 O O . PRO A 1 130 ? 1.573 23.942 3.832 1.00 44.72 130 PRO A O 1
ATOM 990 N N . LYS A 1 131 ? -0.120 25.072 4.827 1.00 45.72 131 LYS A N 1
ATOM 991 C CA . LYS A 1 131 ? -0.984 23.925 5.120 1.00 45.72 131 LYS A CA 1
ATOM 992 C C . LYS A 1 131 ? -1.116 23.080 3.851 1.00 45.72 131 LYS A C 1
ATOM 994 O O . LYS A 1 131 ? -1.701 23.515 2.859 1.00 45.72 131 LYS A O 1
ATOM 999 N N . SER A 1 132 ? -0.464 21.930 3.870 1.00 47.75 132 SER A N 1
ATOM 1000 C CA . SER A 1 132 ? -0.315 20.994 2.765 1.00 47.75 132 SER A CA 1
ATOM 1001 C C . SER A 1 132 ? -1.421 19.926 2.820 1.00 47.75 132 SER A C 1
ATOM 1003 O O . SER A 1 132 ? -2.088 19.782 3.839 1.00 47.75 132 SER A O 1
ATOM 1005 N N . PHE A 1 133 ? -1.599 19.187 1.715 1.00 53.06 133 PHE A N 1
ATOM 1006 C CA . PHE A 1 133 ? -2.462 17.998 1.510 1.00 53.06 133 PHE A CA 1
ATOM 1007 C C . PHE A 1 133 ? -3.926 18.240 1.082 1.00 53.06 133 PHE A C 1
ATOM 1009 O O . PHE A 1 133 ? -4.837 18.109 1.883 1.00 53.06 133 PHE A O 1
ATOM 1016 N N . ASP A 1 134 ? -4.198 18.457 -0.211 1.00 54.66 134 ASP A N 1
ATOM 1017 C CA . ASP A 1 134 ? -5.579 18.688 -0.688 1.00 54.66 134 ASP A CA 1
ATOM 1018 C C . ASP A 1 134 ? -6.542 17.499 -0.503 1.00 54.66 134 ASP A C 1
ATOM 1020 O O . ASP A 1 134 ? -7.720 17.730 -0.269 1.00 54.66 134 ASP A O 1
ATOM 1024 N N . VAL A 1 135 ? -6.092 16.236 -0.575 1.00 59.59 135 VAL A N 1
ATOM 1025 C CA . VAL A 1 135 ? -7.007 15.079 -0.435 1.00 59.59 135 VAL A CA 1
ATOM 1026 C C . VAL A 1 135 ? -7.142 14.616 1.016 1.00 59.59 135 VAL A C 1
ATOM 1028 O O . VAL A 1 135 ? -8.255 14.543 1.527 1.00 59.59 135 VAL A O 1
ATOM 1031 N N . LEU A 1 136 ? -6.034 14.341 1.718 1.00 57.62 136 LEU A N 1
ATOM 1032 C CA . LEU A 1 136 ? -6.107 13.893 3.116 1.00 57.62 136 LEU A CA 1
ATOM 1033 C C . LEU A 1 136 ? -6.463 15.023 4.095 1.00 57.62 136 LEU A C 1
ATOM 1035 O O . LEU A 1 136 ? -7.140 14.742 5.078 1.00 57.62 136 LEU A O 1
ATOM 1039 N N . ALA A 1 137 ? -6.083 16.285 3.842 1.00 54.78 137 ALA A N 1
ATOM 1040 C CA . ALA A 1 137 ? -6.536 17.394 4.693 1.00 54.78 137 ALA A CA 1
ATOM 1041 C C . ALA A 1 137 ? -7.964 17.852 4.366 1.00 54.78 137 ALA A C 1
ATOM 1043 O O . ALA A 1 137 ? -8.569 18.545 5.184 1.00 54.78 137 ALA A O 1
ATOM 1044 N N . ALA A 1 138 ? -8.520 17.458 3.211 1.00 66.56 138 ALA A N 1
ATOM 1045 C CA . ALA A 1 138 ? -9.952 17.600 2.953 1.00 66.56 138 ALA A CA 1
ATOM 1046 C C . ALA A 1 138 ? -10.790 16.574 3.727 1.00 66.56 138 ALA A C 1
ATOM 1048 O O . ALA A 1 138 ? -11.991 16.795 3.902 1.00 66.56 138 ALA A O 1
ATOM 1049 N N . LEU A 1 139 ? -10.184 15.485 4.221 1.00 75.31 139 LEU A N 1
ATOM 1050 C CA . LEU A 1 139 ? -10.907 14.542 5.063 1.00 75.31 139 LEU A CA 1
ATOM 1051 C C . LEU A 1 139 ? -11.333 15.234 6.365 1.00 75.31 139 LEU A C 1
ATOM 1053 O O . LEU A 1 139 ? -10.516 15.903 7.010 1.00 75.31 139 LEU A O 1
ATOM 1057 N N . PRO A 1 140 ? -12.597 15.080 6.793 1.00 77.38 140 PRO A N 1
ATOM 1058 C CA . PRO A 1 140 ? -13.074 15.734 7.998 1.00 77.38 140 PRO A CA 1
ATOM 1059 C C . PRO A 1 140 ? -12.264 15.270 9.210 1.00 77.38 140 PRO A C 1
ATOM 1061 O O . PRO A 1 140 ? -12.249 14.082 9.536 1.00 77.38 140 PRO A O 1
ATOM 1064 N N . SER A 1 141 ? -11.642 16.213 9.919 1.00 77.44 141 SER A N 1
ATOM 1065 C CA . SER A 1 141 ? -10.898 15.940 11.159 1.00 77.44 141 SER A CA 1
ATOM 1066 C C . SER A 1 141 ? -11.788 15.446 12.305 1.00 77.44 141 SER A C 1
ATOM 1068 O O . SER A 1 141 ? -11.295 14.899 13.288 1.00 77.44 141 SER A O 1
ATOM 1070 N N . SER A 1 142 ? -13.106 15.630 12.187 1.00 79.50 142 SER A N 1
ATOM 1071 C CA . SER A 1 142 ? -14.115 15.072 13.091 1.00 79.50 142 SER A CA 1
ATOM 1072 C C . SER A 1 142 ? -14.449 13.605 12.803 1.00 79.50 142 SER A C 1
ATOM 1074 O O . SER A 1 142 ? -15.137 12.975 13.605 1.00 79.50 142 SER A O 1
ATOM 1076 N N . GLN A 1 143 ? -13.992 13.066 11.672 1.00 87.06 143 GLN A N 1
ATOM 1077 C CA . GLN A 1 143 ? -14.202 11.681 11.273 1.00 87.06 143 GLN A CA 1
ATOM 1078 C C . GLN A 1 143 ? -12.918 10.864 11.442 1.00 87.06 143 GLN A C 1
ATOM 1080 O O . GLN A 1 143 ? -11.823 11.395 11.616 1.00 87.06 143 GLN A O 1
ATOM 1085 N N . MET A 1 144 ? -13.077 9.546 11.425 1.00 90.06 144 MET A N 1
ATOM 1086 C CA . MET A 1 144 ? -11.983 8.587 11.498 1.00 90.06 144 MET A CA 1
ATOM 1087 C C . MET A 1 144 ? -12.308 7.386 10.618 1.00 90.06 144 MET A C 1
ATOM 1089 O O . MET A 1 144 ? -13.479 7.093 10.352 1.00 90.06 144 MET A O 1
ATOM 1093 N N . GLY A 1 145 ? -11.268 6.702 10.159 1.00 92.75 145 GLY A N 1
ATOM 1094 C CA . GLY A 1 145 ? -11.445 5.590 9.244 1.00 92.75 145 GLY A CA 1
ATOM 1095 C C . GLY A 1 145 ? -10.183 5.205 8.499 1.00 92.75 145 GLY A C 1
ATOM 1096 O O . GLY A 1 145 ? -9.076 5.595 8.867 1.00 92.75 145 GLY A O 1
ATOM 1097 N N . ALA A 1 146 ? -10.363 4.452 7.422 1.00 92.00 146 ALA A N 1
ATOM 1098 C CA . ALA A 1 146 ? -9.314 4.154 6.462 1.00 92.00 146 ALA A CA 1
ATOM 1099 C C . ALA A 1 146 ? -9.568 4.921 5.161 1.00 92.00 146 ALA A C 1
ATOM 1101 O O . ALA A 1 146 ? -10.677 4.900 4.625 1.00 92.00 146 ALA A O 1
ATOM 1102 N N . PHE A 1 147 ? -8.531 5.583 4.651 1.00 91.75 147 PHE A N 1
ATOM 1103 C CA . PHE A 1 147 ? -8.538 6.138 3.301 1.00 91.75 147 PHE A CA 1
ATOM 1104 C C . PHE A 1 147 ? -7.806 5.166 2.386 1.00 91.75 147 PHE A C 1
ATOM 1106 O O . PHE A 1 147 ? -6.590 5.009 2.501 1.00 91.75 147 PHE A O 1
ATOM 1113 N N . VAL A 1 148 ? -8.541 4.488 1.513 1.00 91.69 148 VAL A N 1
ATOM 1114 C CA . VAL A 1 148 ? -8.012 3.432 0.656 1.00 91.69 148 VAL A CA 1
ATOM 1115 C C . VAL A 1 148 ? -7.841 3.956 -0.761 1.00 91.69 148 VAL A C 1
ATOM 1117 O O . VAL A 1 148 ? -8.815 4.287 -1.439 1.00 91.69 148 VAL A O 1
ATOM 1120 N N . ASP A 1 149 ? -6.592 4.018 -1.211 1.00 91.12 149 ASP A N 1
ATOM 1121 C CA . ASP A 1 149 ? -6.247 4.325 -2.594 1.00 91.12 149 ASP A CA 1
ATOM 1122 C C . ASP A 1 149 ? -5.653 3.090 -3.270 1.00 91.12 149 ASP A C 1
ATOM 1124 O O . ASP A 1 149 ? -5.018 2.252 -2.629 1.00 91.12 149 ASP A O 1
ATOM 1128 N N . SER A 1 150 ? -5.881 2.940 -4.569 1.00 92.56 150 SER A N 1
ATOM 1129 C CA . SER A 1 150 ? -5.414 1.769 -5.304 1.00 92.56 150 SER A CA 1
ATOM 1130 C C . SER A 1 150 ? -5.051 2.073 -6.748 1.00 92.56 150 SER A C 1
ATOM 1132 O O . SER A 1 150 ? -5.617 2.969 -7.381 1.00 92.56 150 SER A O 1
ATOM 1134 N N . TYR A 1 151 ? -4.093 1.298 -7.256 1.00 93.19 151 TYR A N 1
ATOM 1135 C CA . TYR A 1 151 ? -3.858 1.121 -8.679 1.00 93.19 151 TYR A CA 1
ATOM 1136 C C . TYR A 1 151 ? -3.951 -0.372 -9.046 1.00 93.19 151 TYR A C 1
ATOM 1138 O O . TYR A 1 151 ? -3.218 -1.166 -8.442 1.00 93.19 151 TYR A O 1
ATOM 1146 N N . PRO A 1 152 ? -4.781 -0.775 -10.031 1.00 93.06 152 PRO A N 1
ATOM 1147 C CA . PRO A 1 152 ? -5.725 0.036 -10.817 1.00 93.06 152 PRO A CA 1
ATOM 1148 C C . PRO A 1 152 ? -6.708 0.864 -9.976 1.00 93.06 152 PRO A C 1
ATOM 1150 O O . PRO A 1 152 ? -6.896 0.559 -8.802 1.00 93.06 152 PRO A O 1
ATOM 1153 N N . PRO A 1 153 ? -7.304 1.940 -10.518 1.00 87.81 153 PRO A N 1
ATOM 1154 C CA . PRO A 1 153 ? -8.292 2.702 -9.768 1.00 87.81 153 PRO A CA 1
ATOM 1155 C C . PRO A 1 153 ? -9.567 1.880 -9.544 1.00 87.81 153 PRO A C 1
ATOM 1157 O O . PRO A 1 153 ? -9.927 1.027 -10.349 1.00 87.81 153 PRO A O 1
ATOM 1160 N N . ASP A 1 154 ? -10.294 2.217 -8.480 1.00 83.12 154 ASP A N 1
ATOM 1161 C CA . ASP A 1 154 ? -11.635 1.697 -8.179 1.00 83.12 154 ASP A CA 1
ATOM 1162 C C . ASP A 1 154 ? -11.694 0.182 -7.883 1.00 83.12 154 ASP A C 1
ATOM 1164 O O . ASP A 1 154 ? -12.736 -0.454 -8.081 1.00 83.12 154 ASP A O 1
ATOM 1168 N N . LEU A 1 155 ? -10.602 -0.390 -7.355 1.00 91.00 155 LEU A N 1
ATOM 1169 C CA . LEU A 1 155 ? -10.614 -1.749 -6.810 1.00 91.00 155 LEU A CA 1
ATOM 1170 C C . LEU A 1 155 ? -11.607 -1.879 -5.654 1.00 91.00 155 LEU A C 1
ATOM 1172 O O . LEU A 1 155 ? -11.938 -0.916 -4.955 1.00 91.00 155 LEU A O 1
ATOM 1176 N N . LYS A 1 156 ? -12.080 -3.107 -5.438 1.00 91.19 156 LYS A N 1
ATOM 1177 C CA . LYS A 1 156 ? -13.003 -3.395 -4.344 1.00 91.19 156 LYS A CA 1
ATOM 1178 C C . LYS A 1 156 ? -12.257 -3.384 -3.025 1.00 91.19 156 LYS A C 1
ATOM 1180 O O . LYS A 1 156 ? -11.178 -3.962 -2.923 1.00 91.19 156 LYS A O 1
ATOM 1185 N N . VAL A 1 157 ? -12.865 -2.773 -2.017 1.00 91.31 157 VAL A N 1
ATOM 1186 C CA . VAL A 1 157 ? -12.312 -2.710 -0.666 1.00 91.31 157 VAL A CA 1
ATOM 1187 C C . VAL A 1 157 ? -13.253 -3.427 0.291 1.00 91.31 157 VAL A C 1
ATOM 1189 O O . VAL A 1 157 ? -14.461 -3.205 0.267 1.00 91.31 157 VAL A O 1
ATOM 1192 N N . TYR A 1 158 ? -12.694 -4.269 1.149 1.00 89.75 158 TYR A N 1
ATOM 1193 C CA . TYR A 1 158 ? -13.416 -4.903 2.245 1.00 89.75 158 TYR A CA 1
ATOM 1194 C C . TYR A 1 158 ? -12.679 -4.640 3.532 1.00 89.75 158 TYR A C 1
ATOM 1196 O O . TYR A 1 158 ? -11.450 -4.618 3.558 1.00 89.75 158 TYR A O 1
ATOM 1204 N N . VAL A 1 159 ? -13.436 -4.452 4.601 1.00 90.81 159 VAL A N 1
ATOM 1205 C CA . VAL A 1 159 ? -12.864 -4.235 5.917 1.00 90.81 159 VAL A CA 1
ATOM 1206 C C . VAL A 1 159 ? -13.461 -5.232 6.888 1.00 90.81 159 VAL A C 1
ATOM 1208 O O . VAL A 1 159 ? -14.675 -5.408 6.940 1.00 90.81 159 VAL A O 1
ATOM 1211 N N . HIS A 1 160 ? -12.597 -5.881 7.656 1.00 90.31 160 HIS A N 1
ATOM 1212 C CA . HIS A 1 160 ? -12.974 -6.818 8.699 1.00 90.31 160 HIS A CA 1
ATOM 1213 C C . HIS A 1 160 ? -12.330 -6.391 10.016 1.00 90.31 160 HIS A C 1
ATOM 1215 O O . HIS A 1 160 ? -11.115 -6.205 10.080 1.00 90.31 160 HIS A O 1
ATOM 1221 N N . ALA A 1 161 ? -13.139 -6.201 11.057 1.00 91.38 161 ALA A N 1
ATOM 1222 C CA . ALA A 1 161 ? -12.639 -5.861 12.384 1.00 91.38 161 ALA A CA 1
ATOM 1223 C C . ALA A 1 161 ? -11.936 -7.067 13.013 1.00 91.38 161 ALA A C 1
ATOM 1225 O O . ALA A 1 161 ? -12.461 -8.176 13.002 1.00 91.38 161 ALA A O 1
ATOM 1226 N N . ILE A 1 162 ? -10.756 -6.845 13.588 1.00 90.81 162 ILE A N 1
ATOM 1227 C CA . ILE A 1 162 ? -10.018 -7.869 14.325 1.00 90.81 162 ILE A CA 1
ATOM 1228 C C . ILE A 1 162 ? -10.412 -7.744 15.796 1.00 90.81 162 ILE A C 1
ATOM 1230 O O . ILE A 1 162 ? -9.828 -6.961 16.544 1.00 90.81 162 ILE A O 1
ATOM 1234 N N . GLU A 1 163 ? -11.426 -8.503 16.210 1.00 86.56 163 GLU A N 1
ATOM 1235 C CA . GLU A 1 163 ? -11.901 -8.498 17.602 1.00 86.56 163 GLU A CA 1
ATOM 1236 C C . GLU A 1 163 ? -10.916 -9.194 18.548 1.00 86.56 163 GLU A C 1
ATOM 1238 O O . GLU A 1 163 ? -10.710 -8.760 19.681 1.00 86.56 163 GLU A O 1
ATOM 1243 N N . ASN A 1 164 ? -10.274 -10.262 18.069 1.00 80.56 164 ASN A N 1
ATOM 1244 C CA . ASN A 1 164 ? -9.259 -10.993 18.810 1.00 80.56 164 ASN A CA 1
ATOM 1245 C C . ASN A 1 164 ? -8.021 -11.216 17.927 1.00 80.56 164 ASN A C 1
ATOM 1247 O O . ASN A 1 164 ? -8.065 -12.064 17.035 1.00 80.56 164 ASN A O 1
ATOM 1251 N N . PRO A 1 165 ? -6.900 -10.519 18.194 1.00 75.44 165 PRO A N 1
ATOM 1252 C CA . PRO A 1 165 ? -5.655 -10.692 17.447 1.00 75.44 165 PRO A CA 1
ATOM 1253 C C . PRO A 1 165 ? -5.113 -12.128 17.460 1.00 75.44 165 PRO A C 1
ATOM 1255 O O . PRO A 1 165 ? -4.354 -12.490 16.572 1.00 75.44 165 PRO A O 1
ATOM 1258 N N . ALA A 1 166 ? -5.483 -12.943 18.456 1.00 71.06 166 ALA A N 1
ATOM 1259 C CA . ALA A 1 166 ? -5.068 -14.343 18.547 1.00 71.06 166 ALA A CA 1
ATOM 1260 C C . ALA A 1 166 ? -5.910 -15.290 17.670 1.00 71.06 166 ALA A C 1
ATOM 1262 O O . ALA A 1 166 ? -5.501 -16.421 17.427 1.00 71.06 166 ALA A O 1
ATOM 1263 N N . LEU A 1 167 ? -7.084 -14.849 17.206 1.00 62.91 167 LEU A N 1
ATOM 1264 C CA . LEU A 1 167 ? -7.977 -15.604 16.316 1.00 62.91 167 LEU A CA 1
ATOM 1265 C C . LEU A 1 167 ? -8.004 -14.976 14.925 1.00 62.91 167 LEU A C 1
ATOM 1267 O O . LEU A 1 167 ? -9.059 -14.855 14.307 1.00 62.91 167 LEU A O 1
ATOM 1271 N N . ASP A 1 168 ? -6.833 -14.559 14.460 1.00 70.44 168 ASP A N 1
ATOM 1272 C CA . ASP A 1 168 ? -6.626 -13.916 13.176 1.00 70.44 168 ASP A CA 1
ATOM 1273 C C . ASP A 1 168 ? -7.031 -14.842 12.009 1.00 70.44 168 ASP A C 1
ATOM 1275 O O . ASP A 1 168 ? -6.225 -15.611 11.490 1.00 70.44 168 ASP A O 1
ATOM 1279 N N . ARG A 1 169 ? -8.324 -14.834 11.652 1.00 67.88 169 ARG A N 1
ATOM 1280 C CA . ARG A 1 169 ? -8.926 -15.701 10.625 1.00 67.88 169 ARG A CA 1
ATOM 1281 C C . ARG A 1 169 ? -9.615 -14.886 9.534 1.00 67.88 169 ARG A C 1
ATOM 1283 O O . ARG A 1 169 ? -10.841 -14.889 9.419 1.00 67.88 169 ARG A O 1
ATOM 1290 N N . PRO A 1 170 ? -8.839 -14.232 8.668 1.00 64.25 170 PRO A N 1
ATOM 1291 C CA . PRO A 1 170 ? -9.361 -13.521 7.500 1.00 64.25 170 PRO A CA 1
ATOM 1292 C C . PRO A 1 170 ? -9.942 -14.451 6.407 1.00 64.25 170 PRO A C 1
ATOM 1294 O O . PRO A 1 170 ? -10.357 -14.007 5.336 1.00 64.25 170 PRO A O 1
ATOM 1297 N N . GLU A 1 171 ? -9.983 -15.760 6.652 1.00 66.50 171 GLU A N 1
ATOM 1298 C CA . GLU A 1 171 ? -10.559 -16.785 5.776 1.00 66.50 171 GLU A CA 1
ATOM 1299 C C . GLU A 1 171 ? -12.065 -16.590 5.541 1.00 66.50 171 GLU A C 1
ATOM 1301 O O . GLU A 1 171 ? -12.554 -16.928 4.466 1.00 66.50 171 GLU A O 1
ATOM 1306 N N . LEU A 1 172 ? -12.775 -15.953 6.479 1.00 63.28 172 LEU A N 1
ATOM 1307 C CA . LEU A 1 172 ? -14.232 -15.756 6.461 1.00 63.28 172 LEU A CA 1
ATOM 1308 C C . LEU A 1 172 ? -14.728 -14.635 5.529 1.00 63.28 172 LEU A C 1
ATOM 1310 O O . LEU A 1 172 ? -15.872 -14.197 5.655 1.00 63.28 172 LEU A O 1
ATOM 1314 N N . LEU A 1 173 ? -13.893 -14.138 4.612 1.00 72.44 173 LEU A N 1
ATOM 1315 C CA . LEU A 1 173 ? -14.327 -13.119 3.661 1.00 72.44 173 LEU A CA 1
ATOM 1316 C C . LEU A 1 173 ? -15.369 -13.707 2.696 1.00 72.44 173 LEU A C 1
ATOM 1318 O O . LEU A 1 173 ? -15.042 -14.557 1.866 1.00 72.44 173 LEU A O 1
ATOM 1322 N N . ASP A 1 174 ? -16.611 -13.237 2.801 1.00 76.12 174 ASP A N 1
ATOM 1323 C CA . ASP A 1 174 ? -17.674 -13.599 1.869 1.00 76.12 174 ASP A CA 1
ATOM 1324 C C . ASP A 1 174 ? -17.445 -12.912 0.515 1.00 76.12 174 ASP A C 1
ATOM 1326 O O . ASP A 1 174 ? -17.636 -11.702 0.355 1.00 76.12 174 ASP A O 1
ATOM 1330 N N . LEU A 1 175 ? -16.995 -13.697 -0.465 1.00 74.81 175 LEU A N 1
ATOM 1331 C CA . LEU A 1 175 ? -16.659 -13.199 -1.795 1.00 74.81 175 LEU A CA 1
ATOM 1332 C C . LEU A 1 175 ? -17.899 -12.919 -2.653 1.00 74.81 175 LEU A C 1
ATOM 1334 O O . LEU A 1 175 ? -17.763 -12.287 -3.701 1.00 74.81 175 LEU A O 1
ATOM 1338 N N . SER A 1 176 ? -19.105 -13.342 -2.252 1.00 72.00 176 SER A N 1
ATOM 1339 C CA . SER A 1 176 ? -20.310 -13.057 -3.046 1.00 72.00 176 SER A CA 1
ATOM 1340 C C . SER A 1 176 ? -20.601 -11.554 -3.103 1.00 72.00 176 SER A C 1
ATOM 1342 O O . SER A 1 176 ? -21.027 -11.041 -4.136 1.00 72.00 176 SER A O 1
ATOM 1344 N N . ALA A 1 177 ? -20.252 -10.812 -2.046 1.00 68.31 177 ALA A N 1
ATOM 1345 C CA . ALA A 1 177 ? -20.307 -9.349 -2.018 1.00 68.31 177 ALA A CA 1
ATOM 1346 C C . ALA A 1 177 ? -19.311 -8.674 -2.993 1.00 68.31 177 ALA A C 1
ATOM 1348 O O . ALA A 1 177 ? -19.331 -7.452 -3.160 1.00 68.31 177 ALA A O 1
ATOM 1349 N N . MET A 1 178 ? -18.420 -9.437 -3.641 1.00 65.19 178 MET A N 1
ATOM 1350 C CA . MET A 1 178 ? -17.465 -8.952 -4.652 1.00 65.19 178 MET A CA 1
ATOM 1351 C C . MET A 1 178 ? -17.987 -9.008 -6.078 1.00 65.19 178 MET A C 1
ATOM 1353 O O . MET A 1 178 ? -17.441 -8.345 -6.969 1.00 65.19 178 MET A O 1
ATOM 1357 N N . GLU A 1 179 ? -19.049 -9.772 -6.309 1.00 65.00 179 GLU A N 1
ATOM 1358 C CA . GLU A 1 179 ? -19.682 -9.861 -7.622 1.00 65.00 179 GLU A CA 1
ATOM 1359 C C . GLU A 1 179 ? -20.492 -8.596 -7.937 1.00 65.00 179 GLU A C 1
ATOM 1361 O O . GLU A 1 179 ? -20.662 -8.239 -9.111 1.00 65.00 179 GLU A O 1
ATOM 1366 N N . ASP A 1 180 ? -20.890 -7.856 -6.898 1.00 67.06 180 ASP A N 1
ATOM 1367 C CA . ASP A 1 180 ? -21.636 -6.613 -7.020 1.00 67.06 180 ASP A CA 1
ATOM 1368 C C . ASP A 1 180 ? -20.846 -5.542 -7.780 1.00 67.06 180 ASP A C 1
ATOM 1370 O O . ASP A 1 180 ? -19.668 -5.286 -7.531 1.00 67.06 180 ASP A O 1
ATOM 1374 N N . LYS A 1 181 ? -21.491 -4.866 -8.736 1.00 58.75 181 LYS A N 1
ATOM 1375 C CA . LYS A 1 181 ? -20.823 -3.907 -9.641 1.00 58.75 181 LYS A CA 1
ATOM 1376 C C . LYS A 1 181 ? -20.534 -2.539 -9.006 1.00 58.75 181 LYS A C 1
ATOM 1378 O O . LYS A 1 181 ? -19.827 -1.736 -9.609 1.00 58.75 181 LYS A O 1
ATOM 1383 N N . GLY A 1 182 ? -21.037 -2.261 -7.802 1.00 65.94 182 GLY A N 1
ATOM 1384 C CA . GLY A 1 182 ? -20.932 -0.942 -7.161 1.00 65.94 182 GLY A CA 1
ATOM 1385 C C . GLY A 1 182 ? -19.506 -0.583 -6.738 1.00 65.94 182 GLY A C 1
ATOM 1386 O O . GLY A 1 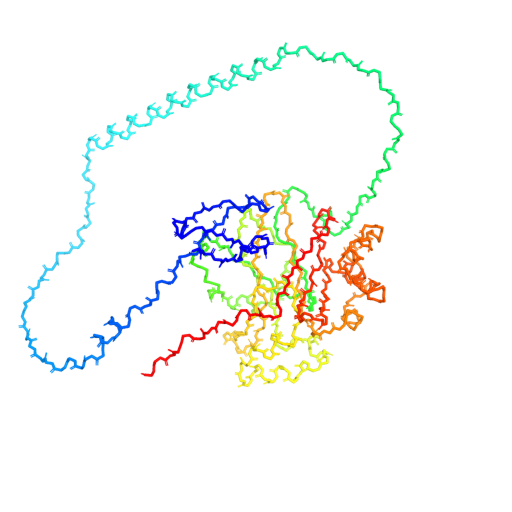182 ? -18.838 -1.385 -6.099 1.00 65.94 182 GLY A O 1
ATOM 1387 N N . ARG A 1 183 ? -19.005 0.606 -7.085 1.00 69.19 183 ARG A N 1
ATOM 1388 C CA . ARG A 1 183 ? -17.680 1.062 -6.624 1.00 69.19 183 ARG A CA 1
ATOM 1389 C C . ARG A 1 183 ? -17.646 1.123 -5.095 1.00 69.19 183 ARG A C 1
ATOM 1391 O O . ARG A 1 183 ? -18.578 1.653 -4.495 1.00 69.19 183 ARG A O 1
ATOM 1398 N N . THR A 1 184 ? -16.581 0.612 -4.480 1.00 74.25 184 THR A N 1
ATOM 1399 C CA . THR A 1 184 ? -16.385 0.804 -3.041 1.00 74.25 184 THR A CA 1
ATOM 1400 C C . THR A 1 184 ? -15.883 2.230 -2.803 1.00 74.25 184 THR A C 1
ATOM 1402 O O . THR A 1 184 ? -14.988 2.678 -3.527 1.00 74.25 184 THR A O 1
ATOM 1405 N N . PRO A 1 185 ? -16.446 2.981 -1.841 1.00 83.38 185 PRO A N 1
ATOM 1406 C CA . PRO A 1 185 ? -15.914 4.292 -1.499 1.00 83.38 185 PRO A CA 1
ATOM 1407 C C . PRO A 1 185 ? -14.469 4.175 -0.998 1.00 83.38 185 PRO A C 1
ATOM 1409 O O . PRO A 1 185 ? -14.122 3.239 -0.280 1.00 83.38 185 PRO A O 1
ATOM 1412 N N . ARG A 1 186 ? -13.629 5.146 -1.373 1.00 85.88 186 ARG A N 1
ATOM 1413 C CA . ARG A 1 186 ? -12.235 5.248 -0.899 1.00 85.88 186 ARG A CA 1
ATOM 1414 C C . ARG A 1 186 ? -12.157 5.599 0.581 1.00 85.88 186 ARG A C 1
ATOM 1416 O O . ARG A 1 186 ? -11.214 5.226 1.266 1.00 85.88 186 ARG A O 1
ATOM 1423 N N . GLU A 1 187 ? -13.152 6.325 1.064 1.00 91.56 187 GLU A N 1
ATOM 1424 C CA . GLU A 1 187 ? -13.296 6.691 2.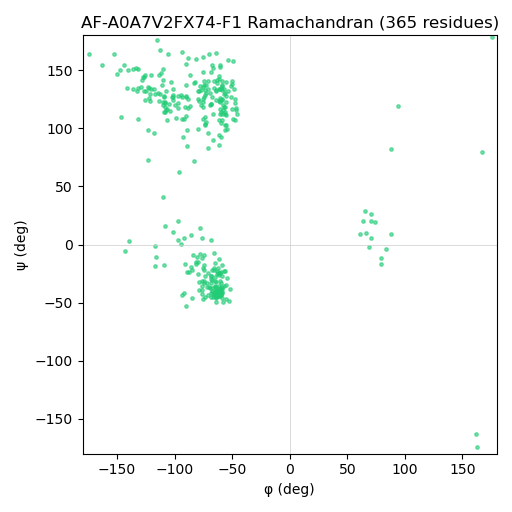463 1.00 91.56 187 GLU A CA 1
ATOM 1425 C C . GLU A 1 187 ? -14.154 5.638 3.153 1.00 91.56 187 GLU A C 1
ATOM 1427 O O . GLU A 1 187 ? -15.363 5.555 2.928 1.00 91.56 187 GLU A O 1
ATOM 1432 N N . VAL A 1 188 ? -13.522 4.822 3.991 1.00 91.50 188 VAL A N 1
ATOM 1433 C CA . VAL A 1 188 ? -14.220 3.838 4.813 1.00 91.50 188 VAL A CA 1
ATOM 1434 C C . VAL A 1 188 ? -14.215 4.344 6.245 1.00 91.50 188 VAL A C 1
ATOM 1436 O O . VAL A 1 188 ? -13.177 4.340 6.905 1.00 91.50 188 VAL A O 1
ATOM 1439 N N . GLN A 1 189 ? -15.369 4.802 6.730 1.00 93.56 189 GLN A N 1
ATOM 1440 C CA . GLN A 1 189 ? -15.517 5.208 8.126 1.00 93.56 189 GLN A CA 1
ATOM 1441 C C . GLN A 1 189 ? -15.419 3.978 9.026 1.00 93.56 189 GLN A C 1
ATOM 1443 O O . GLN A 1 189 ? -16.208 3.042 8.901 1.00 93.56 189 GLN A O 1
ATOM 1448 N N . LEU A 1 190 ? -14.445 3.983 9.931 1.00 93.94 190 LEU A N 1
ATOM 1449 C CA . LEU A 1 190 ? -14.169 2.874 10.841 1.00 93.94 190 LEU A CA 1
ATOM 1450 C C . LEU A 1 190 ? -13.925 3.441 12.236 1.00 93.94 190 LEU A C 1
ATOM 1452 O O . LEU A 1 190 ? -13.157 4.396 12.352 1.00 93.94 190 LEU A O 1
ATOM 1456 N N . PRO A 1 191 ? -14.519 2.877 13.301 1.00 95.19 191 PRO A N 1
ATOM 1457 C CA . PRO A 1 191 ? -14.169 3.280 14.655 1.00 95.19 191 PRO A CA 1
ATOM 1458 C C . PRO A 1 191 ? -12.709 2.929 14.971 1.00 95.19 191 PRO A C 1
ATOM 1460 O O . PRO A 1 191 ? -12.079 2.125 14.281 1.00 95.19 191 PRO A O 1
ATOM 1463 N N . ALA A 1 192 ? -12.167 3.507 16.041 1.00 94.81 192 ALA A N 1
ATOM 1464 C CA . ALA A 1 192 ? -10.825 3.160 16.494 1.00 94.81 192 ALA A CA 1
ATOM 1465 C C . ALA A 1 192 ? -10.717 1.649 16.780 1.00 94.81 192 ALA A C 1
ATOM 1467 O O . ALA A 1 192 ? -11.594 1.072 17.424 1.00 94.81 192 ALA A O 1
ATOM 1468 N N . GLY A 1 193 ? -9.654 1.008 16.293 1.00 95.12 193 GLY A N 1
ATOM 1469 C CA . GLY A 1 193 ? -9.493 -0.444 16.365 1.00 95.12 193 GLY A CA 1
ATOM 1470 C C . GLY A 1 193 ? -8.449 -0.984 15.392 1.00 95.12 193 GLY A C 1
ATOM 1471 O O . GLY A 1 193 ? -7.745 -0.226 14.724 1.00 95.12 193 GLY A O 1
ATOM 1472 N N . THR A 1 194 ? -8.333 -2.308 15.314 1.00 94.44 194 THR A N 1
ATOM 1473 C CA . THR A 1 194 ? -7.480 -2.988 14.330 1.00 94.44 194 THR A CA 1
ATOM 1474 C C . THR A 1 194 ? -8.348 -3.717 13.317 1.00 94.44 194 THR A C 1
ATOM 1476 O O . THR A 1 194 ? -9.326 -4.365 13.682 1.00 94.44 194 THR A O 1
ATOM 1479 N N . TYR A 1 195 ? -7.978 -3.615 12.047 1.00 94.06 195 TYR A N 1
ATOM 1480 C CA . TYR A 1 195 ? -8.753 -4.127 10.930 1.00 94.06 195 TYR A CA 1
ATOM 1481 C C . TYR A 1 195 ? -7.866 -4.847 9.926 1.00 94.06 195 TYR A C 1
ATOM 1483 O O . TYR A 1 195 ? -6.709 -4.477 9.719 1.00 94.06 195 TYR A O 1
ATOM 1491 N N . TRP A 1 196 ? -8.455 -5.818 9.241 1.00 93.44 196 TRP A N 1
ATOM 1492 C CA . TRP A 1 196 ? -8.000 -6.235 7.928 1.00 93.44 196 TRP A CA 1
ATOM 1493 C C . TRP A 1 196 ? -8.686 -5.400 6.865 1.00 93.44 196 TRP A C 1
ATOM 1495 O O . TRP A 1 196 ? -9.912 -5.360 6.808 1.00 93.44 196 TRP A O 1
ATOM 1505 N N . VAL A 1 197 ? -7.894 -4.765 6.013 1.00 93.88 197 VAL A N 1
ATOM 1506 C CA . VAL A 1 197 ? -8.361 -4.110 4.795 1.00 93.88 197 VAL A CA 1
ATOM 1507 C C . VAL A 1 197 ? -7.932 -4.974 3.618 1.00 93.88 197 VAL A C 1
ATOM 1509 O O . VAL A 1 197 ? -6.742 -5.175 3.392 1.00 93.88 197 VAL A O 1
ATOM 1512 N N . PHE A 1 198 ? -8.896 -5.505 2.880 1.00 93.62 198 PHE A N 1
ATOM 1513 C CA . PHE A 1 198 ? -8.672 -6.300 1.681 1.00 93.62 198 PHE A CA 1
ATOM 1514 C C . PHE A 1 198 ? -8.922 -5.413 0.476 1.00 93.62 198 PHE A C 1
ATOM 1516 O O . PHE A 1 198 ? -10.006 -4.847 0.346 1.00 93.62 198 PHE A O 1
ATOM 1523 N N . VAL A 1 199 ? -7.941 -5.313 -0.410 1.00 94.31 199 VAL A N 1
ATOM 1524 C CA . VAL A 1 199 ? -8.093 -4.652 -1.703 1.00 94.31 199 VAL A CA 1
ATOM 1525 C C . VAL A 1 199 ? -8.055 -5.721 -2.774 1.00 94.31 199 VAL A C 1
ATOM 1527 O O . VAL A 1 199 ? -7.084 -6.473 -2.873 1.00 94.31 199 VAL A O 1
ATOM 1530 N N . ALA A 1 200 ? -9.130 -5.816 -3.545 1.00 93.75 200 ALA A N 1
ATOM 1531 C CA . ALA A 1 200 ? -9.344 -6.924 -4.450 1.00 93.75 200 ALA A CA 1
ATOM 1532 C C . ALA A 1 200 ? -9.528 -6.482 -5.898 1.00 93.75 200 ALA A C 1
ATOM 1534 O O . ALA A 1 200 ? -10.318 -5.584 -6.207 1.00 93.75 200 ALA A O 1
ATOM 1535 N N . ALA A 1 201 ? -8.835 -7.191 -6.782 1.00 94.06 201 ALA A N 1
ATOM 1536 C CA . ALA A 1 201 ? -8.927 -7.045 -8.222 1.00 94.06 201 ALA A CA 1
ATOM 1537 C C . ALA A 1 201 ? -9.358 -8.361 -8.861 1.00 94.06 201 ALA A C 1
ATOM 1539 O O . ALA A 1 201 ? -8.975 -9.444 -8.418 1.00 94.06 201 ALA A O 1
ATOM 1540 N N . ARG A 1 202 ? -10.129 -8.264 -9.943 1.00 93.06 202 ARG A N 1
ATOM 1541 C CA . ARG A 1 202 ? -10.388 -9.419 -10.803 1.00 93.06 202 ARG A CA 1
ATOM 1542 C C . ARG A 1 202 ? -9.107 -9.759 -11.555 1.00 93.06 202 ARG A C 1
ATOM 1544 O O . ARG A 1 202 ? -8.427 -8.858 -12.038 1.00 93.06 202 ARG A O 1
ATOM 1551 N N . LEU A 1 203 ? -8.805 -11.044 -11.727 1.00 93.56 203 LEU A N 1
ATOM 1552 C CA . LEU A 1 203 ? -7.645 -11.463 -12.523 1.00 93.56 203 LEU A CA 1
ATOM 1553 C C . LEU A 1 203 ? -7.720 -11.002 -13.985 1.00 93.56 203 LEU A C 1
ATOM 1555 O O . LEU A 1 203 ? -6.702 -10.874 -14.655 1.00 93.56 203 LEU A O 1
ATOM 1559 N N . ASN A 1 204 ? -8.922 -10.757 -14.503 1.00 92.62 204 ASN A N 1
ATOM 1560 C CA . ASN A 1 204 ? -9.137 -10.237 -15.850 1.00 92.62 204 ASN A CA 1
ATOM 1561 C C . ASN A 1 204 ? -9.351 -8.715 -15.890 1.00 92.62 204 ASN A C 1
ATOM 1563 O O . ASN A 1 204 ? -9.915 -8.219 -16.867 1.00 92.62 204 ASN A O 1
ATOM 1567 N N . ASP A 1 205 ? -8.935 -7.984 -14.850 1.00 93.06 205 ASP A N 1
ATOM 1568 C CA . ASP A 1 205 ? -9.034 -6.527 -14.818 1.00 93.06 205 ASP A CA 1
ATOM 1569 C C . ASP A 1 205 ? -8.330 -5.895 -16.042 1.00 93.06 205 ASP A C 1
ATOM 1571 O O . ASP A 1 205 ? -7.166 -6.216 -16.315 1.00 93.06 205 ASP A O 1
ATOM 1575 N N . PRO A 1 206 ? -9.005 -5.011 -16.806 1.00 91.69 206 PRO A N 1
ATOM 1576 C CA . PRO A 1 206 ? -8.447 -4.450 -18.033 1.00 91.69 206 PRO A CA 1
ATOM 1577 C C . PRO A 1 206 ? -7.144 -3.673 -17.845 1.00 91.69 206 PRO A C 1
ATOM 1579 O O . PRO A 1 206 ? -6.317 -3.682 -18.754 1.00 91.69 206 PRO A O 1
ATOM 1582 N N . GLU A 1 207 ? -6.946 -2.994 -16.713 1.00 92.69 207 GLU A N 1
ATOM 1583 C CA . GLU A 1 207 ? -5.713 -2.243 -16.464 1.00 92.69 207 GLU A CA 1
ATOM 1584 C C . GLU A 1 207 ? -4.561 -3.182 -16.106 1.00 92.69 207 GLU A C 1
ATOM 1586 O O . GLU A 1 207 ? -3.441 -2.967 -16.567 1.00 92.69 207 GLU A O 1
ATOM 1591 N N . LEU A 1 208 ? -4.828 -4.271 -15.374 1.00 94.75 208 LEU A N 1
ATOM 1592 C CA . LEU A 1 208 ? -3.820 -5.310 -15.139 1.00 94.75 208 LEU A CA 1
ATOM 1593 C C . LEU A 1 208 ? -3.412 -5.998 -16.448 1.00 94.75 208 LEU A C 1
ATOM 1595 O O . LEU A 1 208 ? -2.229 -6.201 -16.702 1.00 94.75 208 LEU A O 1
ATOM 1599 N N . MET A 1 209 ? -4.369 -6.284 -17.336 1.00 95.69 209 MET A N 1
ATOM 1600 C CA . MET A 1 209 ? -4.105 -6.925 -18.633 1.00 95.69 209 MET A CA 1
ATOM 1601 C C . MET A 1 209 ? -3.205 -6.104 -19.570 1.00 95.69 209 MET A C 1
ATOM 1603 O O . MET A 1 209 ? -2.609 -6.679 -20.482 1.00 95.69 209 MET A O 1
ATOM 1607 N N . LYS A 1 210 ? -3.077 -4.789 -19.352 1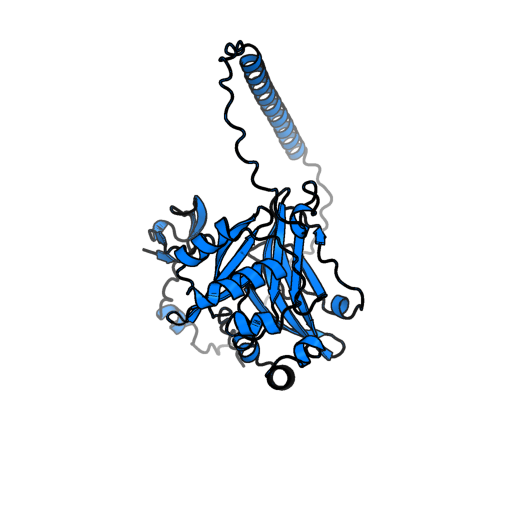.00 94.06 210 LYS A N 1
ATOM 1608 C CA . LYS A 1 210 ? -2.151 -3.920 -20.098 1.00 94.06 210 LYS A CA 1
ATOM 1609 C C . LYS A 1 210 ? -0.717 -3.978 -19.568 1.00 94.06 210 LYS A C 1
ATOM 1611 O O . LYS A 1 210 ? 0.192 -3.509 -20.248 1.00 94.06 210 LYS A O 1
ATOM 1616 N N . GLN A 1 211 ? -0.500 -4.513 -18.367 1.00 95.38 211 GLN A N 1
ATOM 1617 C CA . GLN A 1 211 ? 0.817 -4.515 -17.739 1.00 95.38 211 GLN A CA 1
ATOM 1618 C C . GLN A 1 211 ? 1.752 -5.544 -18.403 1.00 95.38 211 GLN A C 1
ATOM 1620 O O . GLN A 1 211 ? 1.326 -6.663 -18.719 1.00 95.38 211 GLN A O 1
ATOM 1625 N N . PRO A 1 212 ? 3.044 -5.217 -18.597 1.00 95.56 212 PRO A N 1
ATOM 1626 C CA . PRO A 1 212 ? 4.019 -6.141 -19.163 1.00 95.56 212 PRO A CA 1
ATOM 1627 C C . PRO A 1 212 ? 4.112 -7.433 -18.347 1.00 95.56 212 PRO A C 1
ATOM 1629 O O . PRO A 1 212 ? 4.266 -7.408 -17.129 1.00 95.56 212 PRO A O 1
ATOM 1632 N N . GLY A 1 213 ? 4.010 -8.583 -19.015 1.00 96.56 213 GLY A N 1
ATOM 1633 C CA . GLY A 1 213 ? 4.125 -9.904 -18.385 1.00 96.56 213 GLY A CA 1
ATOM 1634 C C . GLY A 1 213 ? 2.878 -10.401 -17.638 1.00 96.56 213 GLY A C 1
ATOM 1635 O O . GLY A 1 213 ? 2.749 -11.613 -17.447 1.00 96.56 213 GLY A O 1
ATOM 1636 N N . TYR A 1 214 ? 1.916 -9.532 -17.305 1.00 97.38 214 TYR A N 1
ATOM 1637 C CA . TYR A 1 214 ? 0.725 -9.920 -16.540 1.00 97.38 214 TYR A CA 1
ATOM 1638 C C . TYR A 1 214 ? -0.124 -11.022 -17.206 1.00 97.38 214 TYR A C 1
ATOM 1640 O O . TYR A 1 214 ? -0.503 -11.966 -16.514 1.00 97.38 214 TYR A O 1
ATOM 1648 N N . PRO A 1 215 ? -0.359 -11.038 -18.539 1.00 97.19 215 PRO A N 1
ATOM 1649 C CA . PRO A 1 215 ? -1.091 -12.140 -19.179 1.00 97.19 215 PRO A CA 1
ATOM 1650 C C . PRO A 1 215 ? -0.417 -13.517 -19.037 1.00 97.19 215 PRO A C 1
ATOM 1652 O O . PRO A 1 215 ? -1.072 -14.554 -19.164 1.00 97.19 215 PRO A O 1
ATOM 1655 N N . GLY A 1 216 ? 0.903 -13.549 -18.833 1.00 97.19 216 GLY A N 1
ATOM 1656 C CA . GLY A 1 216 ? 1.641 -14.771 -18.513 1.00 97.19 216 GLY A CA 1
ATOM 1657 C C . GLY A 1 216 ? 1.415 -15.193 -17.064 1.00 97.19 216 GLY A C 1
ATOM 1658 O O . GLY A 1 216 ? 1.078 -16.349 -16.818 1.00 97.19 216 GLY A O 1
ATOM 1659 N N . LEU A 1 217 ? 1.527 -14.245 -16.127 1.00 96.88 217 LEU A N 1
ATOM 1660 C CA . LEU A 1 217 ? 1.245 -14.476 -14.709 1.00 96.88 217 LEU A CA 1
ATOM 1661 C C . LEU A 1 217 ? -0.183 -14.982 -14.487 1.00 96.88 217 LEU A C 1
ATOM 1663 O O . LEU A 1 217 ? -0.378 -15.992 -13.817 1.00 96.88 217 LEU A O 1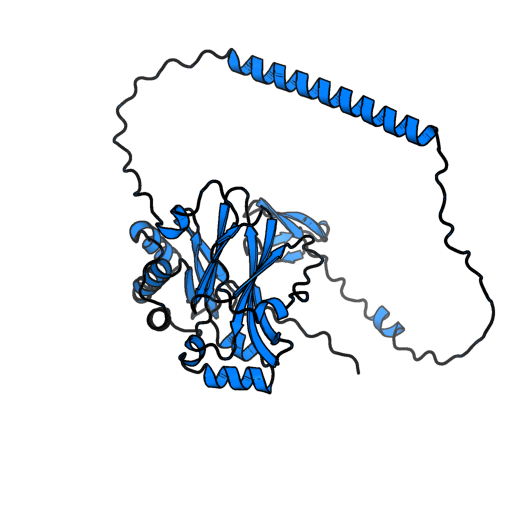
ATOM 1667 N N . ARG A 1 218 ? -1.175 -14.311 -15.079 1.00 96.00 218 ARG A N 1
ATOM 1668 C CA . ARG A 1 218 ? -2.588 -14.676 -14.963 1.00 96.00 218 ARG A CA 1
ATOM 1669 C C . ARG A 1 218 ? -2.823 -16.141 -15.324 1.00 96.00 218 ARG A C 1
ATOM 1671 O O . ARG A 1 218 ? -3.451 -16.858 -14.558 1.00 96.00 218 ARG A O 1
ATOM 1678 N N . ARG A 1 219 ? -2.275 -16.596 -16.457 1.00 95.12 219 ARG A N 1
ATOM 1679 C CA . ARG A 1 219 ? -2.409 -17.991 -16.902 1.00 95.12 219 ARG A CA 1
ATOM 1680 C C . ARG A 1 219 ? -1.820 -18.979 -15.899 1.00 95.12 219 ARG A C 1
ATOM 1682 O O . ARG A 1 219 ? -2.400 -20.042 -15.707 1.00 95.12 219 ARG A O 1
ATOM 1689 N N . LYS A 1 220 ? -0.697 -18.639 -15.255 1.00 95.25 220 LYS A N 1
ATOM 1690 C CA . LYS A 1 220 ? -0.130 -19.460 -14.176 1.00 95.25 220 LYS A CA 1
ATOM 1691 C C . LYS A 1 220 ? -1.079 -19.516 -12.982 1.00 95.25 220 LYS A C 1
ATOM 1693 O O . LYS A 1 220 ? -1.423 -20.605 -12.553 1.00 95.25 220 LYS A O 1
ATOM 1698 N N . LEU A 1 221 ? -1.580 -18.372 -12.516 1.00 93.56 221 LEU A N 1
ATOM 1699 C CA . LEU A 1 221 ? -2.527 -18.334 -11.397 1.00 93.56 221 LEU A CA 1
ATOM 1700 C C . LEU A 1 221 ? -3.799 -19.144 -11.678 1.00 93.56 221 LEU A C 1
ATOM 1702 O O . LEU A 1 221 ? -4.189 -19.949 -10.844 1.00 93.56 221 LEU A O 1
ATOM 1706 N N . GLU A 1 222 ? -4.393 -18.997 -12.863 1.00 90.44 222 GLU A N 1
ATOM 1707 C CA . GLU A 1 222 ? -5.605 -19.733 -13.256 1.00 90.44 222 GLU A CA 1
ATOM 1708 C C . GLU A 1 222 ? -5.363 -21.247 -13.425 1.00 90.44 222 GLU A C 1
ATOM 1710 O O . GLU A 1 222 ? -6.275 -22.038 -13.217 1.00 90.44 222 GLU A O 1
ATOM 1715 N N . THR A 1 223 ? -4.154 -21.671 -13.817 1.00 91.62 223 THR A N 1
ATOM 1716 C CA . THR A 1 223 ? -3.865 -23.091 -14.112 1.00 91.62 223 THR A CA 1
ATOM 1717 C C . THR A 1 223 ? -3.310 -23.848 -12.908 1.00 91.62 223 THR A C 1
ATOM 1719 O O . THR A 1 223 ? -3.675 -24.998 -12.682 1.00 91.62 223 THR A O 1
ATOM 1722 N N . SER A 1 224 ? -2.382 -23.237 -12.171 1.00 90.38 224 SER A N 1
ATOM 1723 C CA . SER A 1 224 ? -1.637 -23.883 -11.085 1.00 90.38 224 SER A CA 1
ATOM 1724 C C . SER A 1 224 ? -1.900 -23.273 -9.711 1.00 90.38 224 SER A C 1
ATOM 1726 O O . SER A 1 224 ? -1.464 -23.852 -8.720 1.00 90.38 224 SER A O 1
ATOM 1728 N N . GLY A 1 225 ? -2.569 -22.117 -9.621 1.00 87.56 225 GLY A N 1
ATOM 1729 C CA . GLY A 1 225 ? -2.732 -21.402 -8.353 1.00 87.56 225 GLY A CA 1
ATOM 1730 C C . GLY A 1 225 ? -1.408 -20.919 -7.750 1.00 87.56 225 GLY A C 1
ATOM 1731 O O . GLY A 1 225 ? -1.339 -20.680 -6.548 1.00 87.56 225 GLY A O 1
ATOM 1732 N N . GLU A 1 226 ? -0.344 -20.801 -8.556 1.00 91.62 226 GLU A N 1
ATOM 1733 C CA . GLU A 1 226 ? 1.018 -20.498 -8.095 1.00 91.62 226 GLU A CA 1
ATOM 1734 C C . GLU A 1 226 ? 1.143 -19.048 -7.603 1.00 91.62 226 GLU A C 1
ATOM 1736 O O . GLU A 1 226 ? 1.573 -18.138 -8.315 1.00 91.62 226 GLU A O 1
ATOM 1741 N N . LEU A 1 227 ? 0.749 -18.832 -6.350 1.00 92.50 227 LEU A N 1
ATOM 1742 C CA . LEU A 1 227 ? 0.701 -17.521 -5.713 1.00 92.50 227 LEU A CA 1
ATOM 1743 C C . LEU A 1 227 ? 2.088 -16.889 -5.547 1.00 92.50 227 LEU A C 1
ATOM 1745 O O . LEU A 1 227 ? 2.205 -15.665 -5.589 1.00 92.50 227 LEU A O 1
ATOM 1749 N N . GLN A 1 228 ? 3.139 -17.708 -5.429 1.00 92.94 228 GLN A N 1
ATOM 1750 C CA . GLN A 1 228 ? 4.518 -17.224 -5.352 1.00 92.94 228 GLN A CA 1
ATOM 1751 C C . GLN A 1 228 ? 4.895 -16.409 -6.593 1.00 92.94 228 GLN A C 1
ATOM 1753 O O . GLN A 1 228 ? 5.445 -15.322 -6.465 1.00 92.94 228 GLN A O 1
ATOM 1758 N N . ALA A 1 229 ? 4.489 -16.854 -7.787 1.00 93.31 229 ALA A N 1
ATOM 1759 C CA . ALA A 1 229 ? 4.736 -16.104 -9.014 1.00 93.31 229 ALA A CA 1
ATOM 1760 C C . ALA A 1 229 ? 4.075 -14.714 -8.986 1.00 93.31 229 ALA A C 1
ATOM 1762 O O . ALA A 1 229 ? 4.602 -13.771 -9.572 1.00 93.31 229 ALA A O 1
ATOM 1763 N N . ALA A 1 230 ? 2.932 -14.568 -8.308 1.00 95.00 230 ALA A N 1
ATOM 1764 C CA . ALA A 1 230 ? 2.288 -13.270 -8.129 1.00 95.00 230 ALA A CA 1
ATOM 1765 C C . ALA A 1 230 ? 2.992 -12.419 -7.069 1.00 95.00 230 ALA A C 1
ATOM 1767 O O . ALA A 1 230 ? 3.137 -11.217 -7.270 1.00 95.00 230 ALA A O 1
ATOM 1768 N N . ALA A 1 231 ? 3.452 -13.029 -5.976 1.00 93.81 231 ALA A N 1
ATOM 1769 C CA . ALA A 1 231 ? 4.245 -12.344 -4.960 1.00 93.81 231 ALA A CA 1
ATOM 1770 C C . ALA A 1 231 ? 5.560 -11.790 -5.536 1.00 93.81 231 ALA A C 1
ATOM 1772 O O . ALA A 1 231 ? 5.930 -10.667 -5.213 1.00 93.81 231 ALA A O 1
ATOM 1773 N N . ASP A 1 232 ? 6.209 -12.539 -6.431 1.00 93.94 232 ASP A N 1
ATOM 1774 C CA . ASP A 1 232 ? 7.438 -12.118 -7.111 1.00 93.94 232 ASP A CA 1
ATOM 1775 C C . ASP A 1 232 ? 7.167 -11.067 -8.196 1.00 93.94 232 ASP A C 1
ATOM 1777 O O . ASP A 1 232 ? 7.994 -10.194 -8.460 1.00 93.94 232 ASP A O 1
ATOM 1781 N N . TYR A 1 233 ? 6.004 -11.154 -8.850 1.00 96.38 233 TYR A N 1
ATOM 1782 C CA . TYR A 1 233 ? 5.618 -10.205 -9.886 1.00 96.38 233 TYR A CA 1
ATOM 1783 C C . TYR A 1 233 ? 5.224 -8.851 -9.307 1.00 96.38 233 TYR A C 1
ATOM 1785 O O . TYR A 1 233 ? 5.625 -7.838 -9.865 1.00 96.38 233 TYR A O 1
ATOM 1793 N N . PHE A 1 234 ? 4.417 -8.805 -8.244 1.00 96.62 234 PHE A N 1
ATOM 1794 C CA . PHE A 1 234 ? 3.851 -7.557 -7.738 1.00 96.62 234 PHE A CA 1
ATOM 1795 C C . PHE A 1 234 ? 4.765 -6.825 -6.754 1.00 96.62 234 PHE A C 1
ATOM 1797 O O . PHE A 1 234 ? 5.436 -7.413 -5.914 1.00 96.62 234 PHE A O 1
ATOM 1804 N N . LEU A 1 235 ? 4.705 -5.497 -6.801 1.00 94.94 235 LEU A N 1
ATOM 1805 C CA . LEU A 1 235 ? 5.414 -4.598 -5.900 1.00 94.94 235 LEU A CA 1
ATOM 1806 C C . LEU A 1 235 ? 5.035 -4.825 -4.423 1.00 94.94 235 LEU A C 1
ATOM 1808 O O . LEU A 1 235 ? 3.848 -4.930 -4.081 1.00 94.94 235 LEU A O 1
ATOM 1812 N N . VAL A 1 236 ? 6.037 -4.812 -3.539 1.00 93.56 236 VAL A N 1
ATOM 1813 C CA . VAL A 1 236 ? 5.859 -4.897 -2.079 1.00 93.56 236 VAL A CA 1
ATOM 1814 C C . VAL A 1 236 ? 5.466 -3.527 -1.527 1.00 93.56 236 VAL A C 1
ATOM 1816 O O . VAL A 1 236 ? 6.291 -2.650 -1.308 1.00 93.56 236 VAL A O 1
ATOM 1819 N N . ASP A 1 237 ? 4.177 -3.326 -1.290 1.00 93.25 237 ASP A N 1
ATOM 1820 C CA . ASP A 1 237 ? 3.583 -2.044 -0.892 1.00 93.25 237 ASP A CA 1
ATOM 1821 C C . ASP A 1 237 ? 3.118 -2.013 0.571 1.00 93.25 237 ASP A C 1
ATOM 1823 O O . ASP A 1 237 ? 2.341 -1.140 0.964 1.00 93.25 237 ASP A O 1
ATOM 1827 N N . GLY A 1 238 ? 3.578 -2.965 1.384 1.00 92.38 238 GLY A N 1
ATOM 1828 C CA . GLY A 1 238 ? 3.206 -3.091 2.794 1.00 92.38 238 GLY A CA 1
ATOM 1829 C C . GLY A 1 238 ? 1.943 -3.918 3.031 1.00 92.38 238 GLY A C 1
ATOM 1830 O O . GLY A 1 238 ? 1.446 -3.952 4.156 1.00 92.38 238 GLY A O 1
ATOM 1831 N N . ALA A 1 239 ? 1.414 -4.591 2.002 1.00 94.75 239 ALA A N 1
ATOM 1832 C CA . ALA A 1 239 ? 0.455 -5.668 2.213 1.00 94.75 239 ALA A CA 1
ATOM 1833 C C . ALA A 1 239 ? 1.097 -6.760 3.080 1.00 94.75 239 ALA A C 1
ATOM 1835 O O . ALA A 1 239 ? 2.217 -7.194 2.818 1.00 94.75 239 ALA A O 1
ATOM 1836 N N . SER A 1 240 ? 0.379 -7.223 4.101 1.00 92.25 240 SER A N 1
ATOM 1837 C CA . SER A 1 240 ? 0.839 -8.315 4.966 1.00 92.25 240 SER A CA 1
ATOM 1838 C C . SER A 1 240 ? 0.825 -9.656 4.232 1.00 92.25 240 SER A C 1
ATOM 1840 O O . SER A 1 240 ? 1.541 -10.577 4.611 1.00 92.25 240 SER A O 1
ATOM 1842 N N . ARG A 1 241 ? -0.021 -9.778 3.202 1.00 91.50 241 ARG A N 1
ATOM 1843 C CA . ARG A 1 241 ? -0.200 -10.994 2.406 1.00 91.50 241 ARG A CA 1
ATOM 1844 C C . ARG A 1 241 ? -0.902 -10.706 1.084 1.00 91.50 241 ARG A C 1
ATOM 1846 O O . ARG A 1 241 ? -1.691 -9.762 0.970 1.00 91.50 241 ARG A O 1
ATOM 1853 N N . LEU A 1 242 ? -0.634 -11.578 0.124 1.00 93.69 242 LEU A N 1
ATOM 1854 C CA . LEU A 1 242 ? -1.329 -11.686 -1.149 1.00 93.69 242 LEU A CA 1
ATOM 1855 C C . LEU A 1 242 ? -2.142 -12.984 -1.119 1.00 93.69 242 LEU A C 1
ATOM 1857 O O . LEU A 1 242 ? -1.660 -13.971 -0.579 1.00 93.69 242 LEU A O 1
ATOM 1861 N N . GLU A 1 243 ? -3.349 -12.995 -1.669 1.00 93.38 243 GLU A N 1
ATOM 1862 C CA . GLU A 1 243 ? -4.169 -14.200 -1.813 1.00 93.38 243 GLU A CA 1
ATOM 1863 C C . GLU A 1 243 ? -4.753 -14.290 -3.222 1.00 93.38 243 GLU A C 1
ATOM 1865 O O . GLU A 1 243 ? -5.029 -13.275 -3.865 1.00 93.38 243 GLU A O 1
ATOM 1870 N N . TYR A 1 244 ? -4.997 -15.521 -3.662 1.00 92.75 244 TYR A N 1
ATOM 1871 C CA . TYR A 1 244 ? -5.833 -15.832 -4.813 1.00 92.75 244 TYR A CA 1
ATOM 1872 C C . TYR A 1 244 ? -7.067 -16.590 -4.329 1.00 92.75 244 TYR A C 1
ATOM 1874 O O . TYR A 1 244 ? -6.941 -17.548 -3.566 1.00 92.75 244 TYR A O 1
ATOM 1882 N N . ARG A 1 245 ? -8.257 -16.162 -4.752 1.00 91.38 245 ARG A N 1
ATOM 1883 C CA . ARG A 1 245 ? -9.512 -16.865 -4.468 1.00 91.38 245 ARG A CA 1
ATOM 1884 C C . ARG A 1 245 ? -10.424 -16.844 -5.681 1.00 91.38 245 ARG A C 1
ATOM 1886 O O . ARG A 1 245 ? -10.426 -15.879 -6.435 1.00 91.38 245 ARG A O 1
ATOM 1893 N N . GLU A 1 246 ? -11.250 -17.867 -5.822 1.00 90.00 246 GLU A N 1
ATOM 1894 C CA . GLU A 1 246 ? -12.310 -17.897 -6.828 1.00 90.00 246 GLU A CA 1
ATOM 1895 C C . GLU A 1 246 ? -13.650 -17.577 -6.172 1.00 90.00 246 GLU A C 1
ATOM 1897 O O . GLU A 1 246 ? -13.966 -18.088 -5.095 1.00 90.00 246 GLU A O 1
ATOM 1902 N N . THR A 1 247 ? -14.438 -16.700 -6.797 1.00 87.25 247 THR A N 1
ATOM 1903 C CA . THR A 1 247 ? -15.824 -16.481 -6.366 1.00 87.25 247 THR A CA 1
ATOM 1904 C C . THR A 1 247 ? -16.681 -17.711 -6.693 1.00 87.25 247 THR A C 1
ATOM 1906 O O . THR A 1 247 ? -16.292 -18.522 -7.538 1.00 87.25 247 THR A O 1
ATOM 1909 N N . PRO A 1 248 ? -17.881 -17.856 -6.099 1.00 83.75 248 PRO A N 1
ATOM 1910 C CA . PRO A 1 248 ? -18.809 -18.928 -6.470 1.00 83.75 248 PRO A CA 1
ATOM 1911 C C . PRO A 1 248 ? -19.144 -18.963 -7.972 1.00 83.75 248 PRO A C 1
ATOM 1913 O O . PRO A 1 248 ? -19.394 -20.034 -8.519 1.00 83.75 248 PRO A O 1
ATOM 1916 N N . GLY A 1 249 ? -19.110 -17.811 -8.654 1.00 85.00 249 GLY A N 1
ATOM 1917 C CA . GLY A 1 249 ? -19.250 -17.700 -10.108 1.00 85.00 249 GLY A CA 1
ATOM 1918 C C . GLY A 1 249 ? -18.012 -18.087 -10.933 1.00 85.00 249 GLY A C 1
ATOM 1919 O O . GLY A 1 249 ? -18.019 -17.878 -12.145 1.00 85.00 249 GLY A O 1
ATOM 1920 N N . GLY A 1 250 ? -16.947 -18.607 -10.313 1.00 86.88 250 GLY A N 1
ATOM 1921 C CA . GLY A 1 250 ? -15.705 -19.007 -10.988 1.00 86.88 250 GLY A CA 1
ATOM 1922 C C . GLY A 1 250 ? -14.831 -17.833 -11.434 1.00 86.88 250 GLY A C 1
ATOM 1923 O O . GLY A 1 250 ? -14.006 -17.976 -12.336 1.00 86.88 250 GLY A O 1
ATOM 1924 N N . ILE A 1 251 ? -15.022 -16.643 -10.855 1.00 87.44 251 ILE A N 1
ATOM 1925 C CA . ILE A 1 251 ? -14.200 -15.473 -11.173 1.00 87.44 251 ILE A CA 1
ATOM 1926 C C . ILE A 1 251 ? -12.978 -15.478 -10.256 1.00 87.44 251 ILE A C 1
ATOM 1928 O O . ILE A 1 251 ? -13.109 -15.341 -9.041 1.00 87.44 251 ILE A O 1
ATOM 1932 N N . GLY A 1 252 ? -11.787 -15.586 -10.843 1.00 91.38 252 GLY A N 1
ATOM 1933 C CA . GLY A 1 252 ? -10.529 -15.454 -10.116 1.00 91.38 252 GLY A CA 1
ATOM 1934 C C . GLY A 1 252 ? -10.307 -14.029 -9.599 1.00 91.38 252 GLY A C 1
ATOM 1935 O O . GLY A 1 252 ? -10.349 -13.058 -10.363 1.00 91.38 252 GLY A O 1
ATOM 1936 N N . MET A 1 253 ? -10.036 -13.910 -8.304 1.00 92.94 253 MET A N 1
ATOM 1937 C CA . MET A 1 253 ? -9.786 -12.668 -7.580 1.00 92.94 253 MET A CA 1
ATOM 1938 C C . MET A 1 253 ? -8.397 -12.704 -6.953 1.00 92.94 253 MET A C 1
ATOM 1940 O O . MET A 1 253 ? -8.018 -13.672 -6.296 1.00 92.94 253 MET A O 1
ATOM 1944 N N . LEU A 1 254 ? -7.660 -11.613 -7.116 1.00 94.81 254 LEU A N 1
ATOM 1945 C CA . LEU A 1 254 ? -6.415 -11.359 -6.409 1.00 94.81 254 LEU A CA 1
ATOM 1946 C C . LEU A 1 254 ? -6.691 -10.378 -5.268 1.00 94.81 254 LEU A C 1
ATOM 1948 O O . LEU A 1 254 ? -7.273 -9.317 -5.501 1.00 94.81 254 LEU A O 1
ATOM 1952 N N . LEU A 1 255 ? -6.272 -10.717 -4.051 1.00 94.75 255 LEU A N 1
ATOM 1953 C CA . LEU A 1 255 ? -6.502 -9.908 -2.858 1.00 94.75 255 LEU A CA 1
ATOM 1954 C C . LEU A 1 255 ? -5.172 -9.523 -2.215 1.00 94.75 255 LEU A C 1
ATOM 1956 O O . LEU A 1 255 ? -4.393 -10.389 -1.823 1.00 94.75 255 LEU A O 1
ATOM 1960 N N . LYS A 1 256 ? -4.935 -8.224 -2.033 1.00 95.56 256 LYS A N 1
ATOM 1961 C CA . LYS A 1 256 ? -3.909 -7.724 -1.112 1.00 95.56 256 LYS A CA 1
ATOM 1962 C C . LYS A 1 256 ? -4.553 -7.418 0.229 1.00 95.56 256 LYS A C 1
ATOM 1964 O O . LYS A 1 256 ? -5.554 -6.705 0.283 1.00 95.56 256 LYS A O 1
ATOM 1969 N N . CYS A 1 257 ? -3.990 -7.951 1.308 1.00 94.81 257 CYS A N 1
ATOM 1970 C CA . CYS A 1 257 ? -4.530 -7.747 2.648 1.00 94.81 257 CYS A CA 1
ATOM 1971 C C . CYS A 1 257 ? -3.573 -6.899 3.481 1.00 94.81 257 CYS A C 1
ATOM 1973 O O . CYS A 1 257 ? -2.391 -7.220 3.605 1.00 94.81 257 CYS A O 1
ATOM 1975 N N . TYR A 1 258 ? -4.106 -5.855 4.099 1.00 94.94 258 TYR A N 1
ATOM 1976 C CA . TYR A 1 258 ? -3.375 -4.921 4.944 1.00 94.94 258 TYR A CA 1
ATOM 1977 C C . TYR A 1 258 ? -3.918 -5.006 6.358 1.00 94.94 258 TYR A C 1
ATOM 1979 O O . TYR A 1 258 ? -5.128 -4.891 6.567 1.00 94.94 258 TYR A O 1
ATOM 1987 N N . ARG A 1 259 ? -3.030 -5.163 7.336 1.00 93.50 259 ARG A N 1
ATOM 1988 C CA . ARG A 1 259 ? -3.390 -4.997 8.740 1.00 93.50 259 ARG A CA 1
ATOM 1989 C C . ARG A 1 259 ? -3.260 -3.528 9.105 1.00 93.50 259 ARG A C 1
ATOM 1991 O O . ARG A 1 259 ? -2.178 -2.955 9.009 1.00 93.50 259 ARG A O 1
ATOM 1998 N N . VAL A 1 260 ? -4.362 -2.913 9.510 1.00 93.62 260 VAL A N 1
ATOM 1999 C CA . VAL A 1 260 ? -4.453 -1.466 9.708 1.00 93.62 260 VAL A CA 1
ATOM 2000 C C . VAL A 1 260 ? -4.937 -1.171 11.116 1.00 93.62 260 VAL A C 1
ATOM 2002 O O . VAL A 1 260 ? -5.928 -1.733 11.575 1.00 93.62 260 VAL A O 1
ATOM 2005 N N . MET A 1 261 ? -4.248 -0.263 11.801 1.00 94.00 261 MET A N 1
ATOM 2006 C CA . MET A 1 261 ? -4.701 0.299 13.068 1.00 94.00 261 MET A CA 1
ATOM 2007 C C . MET A 1 261 ? -5.319 1.672 12.802 1.00 94.00 261 MET A C 1
ATOM 2009 O O . MET A 1 261 ? -4.666 2.567 12.264 1.00 94.00 261 MET A O 1
ATOM 2013 N N . VAL A 1 262 ? -6.593 1.824 13.152 1.00 93.44 262 VAL A N 1
ATOM 2014 C CA . VAL A 1 262 ? -7.307 3.101 13.106 1.00 93.44 262 VAL A CA 1
ATOM 2015 C C . VAL A 1 262 ? -7.272 3.691 14.505 1.00 93.44 262 VAL A C 1
ATOM 2017 O O . VAL A 1 262 ? -7.780 3.104 15.461 1.00 93.44 262 VAL A O 1
ATOM 2020 N N . GLU A 1 263 ? -6.637 4.847 14.634 1.00 91.31 263 GLU A N 1
ATOM 2021 C CA . GLU A 1 263 ? -6.554 5.585 15.889 1.00 91.31 263 GLU A CA 1
ATOM 2022 C C . GLU A 1 263 ? -7.726 6.565 16.029 1.00 91.31 263 GLU A C 1
ATOM 2024 O O . GLU A 1 263 ? -8.309 7.031 15.049 1.00 91.31 263 GLU A O 1
ATOM 2029 N N . GLN A 1 264 ? -8.070 6.909 17.270 1.00 90.50 264 GLN A N 1
ATOM 2030 C CA . GLN A 1 264 ? -9.176 7.822 17.538 1.00 90.50 264 GLN A CA 1
ATOM 2031 C C . GLN A 1 264 ? -8.934 9.199 16.903 1.00 90.50 264 GLN A C 1
ATOM 2033 O O . GLN A 1 264 ? -7.918 9.843 17.164 1.00 90.50 264 GLN A O 1
ATOM 2038 N N . GLY A 1 265 ? -9.905 9.658 16.108 1.00 88.12 265 GLY A N 1
ATOM 2039 C CA . GLY A 1 265 ? -9.853 10.961 15.434 1.00 88.12 265 GLY A CA 1
ATOM 2040 C C . GLY A 1 265 ? -8.824 11.028 14.306 1.00 88.12 265 GLY A C 1
ATOM 2041 O O . GLY A 1 265 ? -8.374 12.118 13.960 1.00 88.12 265 GLY A O 1
ATOM 2042 N N . LYS A 1 266 ? -8.404 9.873 13.774 1.00 88.12 266 LYS A N 1
ATOM 2043 C CA . LYS A 1 266 ? -7.402 9.797 12.718 1.00 88.12 266 LYS A CA 1
ATOM 2044 C C . LYS A 1 266 ? -7.883 8.964 11.536 1.00 88.12 266 LYS A C 1
ATOM 2046 O O . LYS A 1 266 ? -8.563 7.953 11.696 1.00 88.12 266 LYS A O 1
ATOM 2051 N N . TRP A 1 267 ? -7.487 9.395 10.345 1.00 88.94 267 TRP A N 1
ATOM 2052 C CA . TRP A 1 267 ? -7.594 8.598 9.129 1.00 88.94 267 TRP A CA 1
ATOM 2053 C C . TRP A 1 267 ? -6.318 7.788 8.942 1.00 88.94 267 TRP A C 1
ATOM 2055 O O . TRP A 1 267 ? -5.228 8.323 9.117 1.00 88.94 267 TRP A O 1
ATOM 2065 N N . THR A 1 268 ? -6.428 6.521 8.562 1.00 91.19 268 THR A N 1
ATOM 2066 C CA . THR A 1 268 ? -5.260 5.688 8.258 1.00 91.19 268 THR A CA 1
ATOM 2067 C C . THR A 1 268 ? -5.184 5.434 6.749 1.00 91.19 268 THR A C 1
ATOM 2069 O O . THR A 1 268 ? -6.118 4.863 6.185 1.00 91.19 268 THR A O 1
ATOM 2072 N N . PRO A 1 269 ? -4.112 5.866 6.060 1.00 91.31 269 PRO A N 1
ATOM 2073 C CA . PRO A 1 269 ? -3.995 5.693 4.618 1.00 91.31 269 PRO A CA 1
ATOM 2074 C C . PRO A 1 269 ? -3.578 4.262 4.258 1.00 91.31 269 PRO A C 1
ATOM 2076 O O . PRO A 1 269 ? -2.592 3.737 4.777 1.00 91.31 269 PRO A O 1
ATOM 2079 N N . VAL A 1 270 ? -4.287 3.658 3.309 1.00 93.31 270 VAL A N 1
ATOM 2080 C CA . VAL A 1 270 ? -4.006 2.335 2.744 1.00 93.31 270 VAL A CA 1
ATOM 2081 C C . VAL A 1 270 ? -3.852 2.484 1.236 1.00 93.31 270 VAL A C 1
ATOM 2083 O O . VAL A 1 270 ? -4.837 2.537 0.510 1.00 93.31 270 VAL A O 1
ATOM 2086 N N . THR A 1 271 ? -2.615 2.565 0.753 1.00 93.94 271 THR A N 1
ATOM 2087 C CA . THR A 1 271 ? -2.337 2.602 -0.692 1.00 93.94 271 THR A CA 1
ATOM 2088 C C . THR A 1 271 ? -1.976 1.206 -1.187 1.00 93.94 271 THR A C 1
ATOM 2090 O O . THR A 1 271 ? -0.996 0.634 -0.700 1.00 93.94 271 THR A O 1
ATOM 2093 N N . CYS A 1 272 ? -2.733 0.686 -2.151 1.00 95.56 272 CYS A N 1
ATOM 2094 C CA . CYS A 1 272 ? -2.532 -0.618 -2.774 1.00 95.56 272 CYS A CA 1
ATOM 2095 C C . CYS A 1 272 ? -2.007 -0.495 -4.209 1.00 95.56 272 CYS A C 1
ATOM 2097 O O . CYS A 1 272 ? -2.665 0.075 -5.077 1.00 95.56 272 CYS A O 1
ATOM 2099 N N . TYR A 1 273 ? -0.855 -1.095 -4.484 1.00 95.94 273 TYR A N 1
ATOM 2100 C CA . TYR A 1 273 ? -0.273 -1.208 -5.813 1.00 95.94 273 TYR A CA 1
ATOM 2101 C C . TYR A 1 273 ? -0.345 -2.645 -6.314 1.00 95.94 273 TYR A C 1
ATOM 2103 O O . TYR A 1 273 ? 0.359 -3.523 -5.819 1.00 95.94 273 TYR A O 1
ATOM 2111 N N . LEU A 1 274 ? -1.134 -2.873 -7.359 1.00 96.38 274 LEU A N 1
ATOM 2112 C CA . LEU A 1 274 ? -1.003 -4.038 -8.230 1.00 96.38 274 LEU A CA 1
ATOM 2113 C C . LEU A 1 274 ? -0.181 -3.637 -9.457 1.00 96.38 274 LEU A C 1
ATOM 2115 O O . LEU A 1 274 ? -0.680 -3.605 -10.578 1.00 96.38 274 LEU A O 1
ATOM 2119 N N . LEU A 1 275 ? 1.069 -3.253 -9.202 1.00 96.44 275 LEU A N 1
ATOM 2120 C CA . LEU A 1 275 ? 2.081 -2.922 -10.205 1.00 96.44 275 LEU A CA 1
ATOM 2121 C C . LEU A 1 275 ? 3.158 -4.005 -10.223 1.00 96.44 275 LEU A C 1
ATOM 2123 O O . LEU A 1 275 ? 3.420 -4.575 -9.160 1.00 96.44 275 LEU A O 1
ATOM 2127 N N . PRO A 1 276 ? 3.817 -4.257 -11.366 1.00 96.56 276 PRO A N 1
ATOM 2128 C CA . PRO A 1 276 ? 4.975 -5.133 -11.389 1.00 96.56 276 PRO A CA 1
ATOM 2129 C C . PRO A 1 276 ? 6.095 -4.581 -10.495 1.00 96.56 276 PRO A C 1
ATOM 2131 O O . PRO A 1 276 ? 6.208 -3.372 -10.296 1.00 96.56 276 PRO A O 1
ATOM 2134 N N . ALA A 1 277 ? 6.948 -5.451 -9.973 1.00 94.12 277 ALA A N 1
ATOM 2135 C CA . ALA A 1 277 ? 8.207 -5.067 -9.361 1.00 94.12 277 ALA A CA 1
ATOM 2136 C C . ALA A 1 277 ? 9.120 -4.435 -10.426 1.00 94.12 277 ALA A C 1
ATOM 2138 O O . ALA A 1 277 ? 9.289 -4.976 -11.519 1.00 94.12 277 ALA A O 1
ATOM 2139 N N . GLY A 1 278 ? 9.715 -3.283 -10.118 1.00 93.62 278 GLY A N 1
ATOM 2140 C CA . GLY A 1 278 ? 10.604 -2.600 -11.051 1.00 93.62 278 GLY A CA 1
ATOM 2141 C C . GLY A 1 278 ? 11.109 -1.247 -10.545 1.00 93.62 278 GLY A C 1
ATOM 2142 O O . GLY A 1 278 ? 10.737 -0.816 -9.451 1.00 93.62 278 GLY A O 1
ATOM 2143 N N . PRO A 1 279 ? 11.965 -0.567 -11.329 1.00 94.19 279 PRO A N 1
ATOM 2144 C CA . PRO A 1 279 ? 12.479 0.760 -11.000 1.00 94.19 279 PRO A CA 1
ATOM 2145 C C . PRO A 1 279 ? 11.363 1.807 -10.927 1.00 94.19 279 PRO A C 1
ATOM 2147 O O . PRO A 1 279 ? 10.478 1.827 -11.783 1.00 94.19 279 PRO A O 1
ATOM 2150 N N . ALA A 1 280 ? 11.454 2.740 -9.975 1.00 94.00 280 ALA A N 1
ATOM 2151 C CA . ALA A 1 280 ? 10.433 3.768 -9.733 1.00 94.00 280 ALA A CA 1
ATOM 2152 C C . ALA A 1 280 ? 10.028 4.554 -10.996 1.00 94.00 280 ALA A C 1
ATOM 2154 O O . ALA A 1 280 ? 8.848 4.834 -11.198 1.00 94.00 280 ALA A O 1
ATOM 2155 N N . ALA A 1 281 ? 10.986 4.858 -11.878 1.00 94.88 281 ALA A N 1
ATOM 2156 C CA . ALA A 1 281 ? 10.721 5.538 -13.146 1.00 94.88 281 ALA A CA 1
ATOM 2157 C C . ALA A 1 281 ? 9.773 4.745 -14.065 1.00 94.88 281 ALA A C 1
ATOM 2159 O O . ALA A 1 281 ? 8.850 5.322 -14.625 1.00 94.88 281 ALA A O 1
ATOM 2160 N N . GLN A 1 282 ? 9.941 3.422 -14.165 1.00 94.94 282 GLN A N 1
ATOM 2161 C CA . GLN A 1 282 ? 9.054 2.574 -14.972 1.00 94.94 282 GLN A CA 1
ATOM 2162 C C . GLN A 1 282 ? 7.666 2.454 -14.336 1.00 94.94 282 GLN A C 1
ATOM 2164 O O . GLN A 1 282 ? 6.658 2.449 -15.036 1.00 94.94 282 GLN A O 1
ATOM 2169 N N . LEU A 1 283 ? 7.599 2.391 -13.001 1.00 94.62 283 LEU A N 1
ATOM 2170 C CA . LEU A 1 283 ? 6.326 2.340 -12.277 1.00 94.62 283 LEU A CA 1
ATOM 2171 C C . LEU A 1 283 ? 5.508 3.619 -12.484 1.00 94.62 283 LEU A C 1
ATOM 2173 O O . LEU A 1 283 ? 4.287 3.559 -12.612 1.00 94.62 283 LEU A O 1
ATOM 2177 N N . LEU A 1 284 ? 6.169 4.777 -12.554 1.00 94.12 284 LEU A N 1
ATOM 2178 C CA . LEU A 1 284 ? 5.514 6.060 -12.809 1.00 94.12 284 LEU A CA 1
ATOM 2179 C C . LEU A 1 284 ? 4.802 6.139 -14.153 1.00 94.12 284 LEU A C 1
ATOM 2181 O O . LEU A 1 284 ? 3.747 6.770 -14.222 1.00 94.12 284 LEU A O 1
ATOM 2185 N N . ASP A 1 285 ? 5.355 5.512 -15.190 1.00 93.94 285 ASP A N 1
ATOM 2186 C CA . ASP A 1 285 ? 4.745 5.485 -16.522 1.00 93.94 285 ASP A CA 1
ATOM 2187 C C . ASP A 1 285 ? 3.419 4.710 -16.524 1.00 93.94 285 ASP A C 1
ATOM 2189 O O . ASP A 1 285 ? 2.557 4.932 -17.374 1.00 93.94 285 ASP A O 1
ATOM 2193 N N . MET A 1 286 ? 3.232 3.822 -15.543 1.00 93.31 286 MET A N 1
ATOM 2194 C CA . MET A 1 286 ? 2.002 3.054 -15.350 1.00 93.31 286 MET A CA 1
ATOM 2195 C C . MET A 1 286 ? 0.991 3.785 -14.463 1.00 93.31 286 MET A C 1
ATOM 2197 O O . MET A 1 286 ? -0.204 3.508 -14.528 1.00 93.31 286 MET A O 1
ATOM 2201 N N . LEU A 1 287 ? 1.443 4.708 -13.613 1.00 91.44 287 LEU A N 1
ATOM 2202 C CA . LEU A 1 287 ? 0.574 5.433 -12.694 1.00 91.44 287 LEU A CA 1
ATOM 2203 C C . LEU A 1 287 ? -0.102 6.628 -13.389 1.00 91.44 287 LEU A C 1
ATOM 2205 O O . LEU A 1 287 ? 0.567 7.396 -14.083 1.00 91.44 287 LEU A O 1
ATOM 2209 N N . PRO A 1 288 ? -1.400 6.886 -13.131 1.00 88.88 288 PRO A N 1
ATOM 2210 C CA . PRO A 1 288 ? -2.073 8.102 -13.580 1.00 88.88 288 PRO A CA 1
ATOM 2211 C C . PRO A 1 288 ? -1.291 9.373 -13.230 1.00 88.88 288 PRO A C 1
ATOM 2213 O O . PRO A 1 288 ? -0.752 9.490 -12.132 1.00 88.88 288 PRO A O 1
ATOM 2216 N N . THR A 1 289 ? -1.272 10.351 -14.136 1.00 89.69 289 THR A N 1
ATOM 2217 C CA . THR A 1 289 ? -0.502 11.601 -13.984 1.00 89.69 289 THR A CA 1
ATOM 2218 C C . THR A 1 289 ? -1.107 12.596 -12.995 1.00 89.69 289 THR A C 1
ATOM 2220 O O . THR A 1 289 ? -0.483 13.601 -12.666 1.00 89.69 289 THR A O 1
ATOM 2223 N N . THR A 1 290 ? -2.322 12.343 -12.509 1.00 87.31 290 THR A N 1
ATOM 2224 C CA . THR A 1 290 ? -3.012 13.230 -11.570 1.00 87.31 290 THR A CA 1
ATOM 2225 C C . THR A 1 290 ? -2.318 13.236 -10.211 1.00 87.31 290 THR A C 1
ATOM 2227 O O . THR A 1 290 ? -2.236 12.207 -9.541 1.00 87.31 290 THR A O 1
ATOM 2230 N N . HIS A 1 291 ? -1.878 14.414 -9.771 1.00 85.12 291 HIS A N 1
ATOM 2231 C CA . HIS A 1 291 ? -1.401 14.621 -8.405 1.00 85.12 291 HIS A CA 1
ATOM 2232 C C . HIS A 1 291 ? -2.579 14.617 -7.435 1.00 85.12 291 HIS A C 1
ATOM 2234 O O . HIS A 1 291 ? -3.573 15.307 -7.649 1.00 85.12 291 HIS A O 1
ATOM 2240 N N . ARG A 1 292 ? -2.464 13.831 -6.367 1.00 82.50 292 ARG A N 1
ATOM 2241 C CA . ARG A 1 292 ? -3.475 13.721 -5.300 1.00 82.50 292 ARG A CA 1
ATOM 2242 C C . ARG A 1 292 ? -2.936 14.177 -3.948 1.00 82.50 292 ARG A C 1
ATOM 2244 O O . ARG A 1 292 ? -3.693 14.492 -3.038 1.00 82.50 292 ARG A O 1
ATOM 2251 N N . TYR A 1 293 ? -1.619 14.233 -3.827 1.00 83.00 293 TYR A N 1
ATOM 2252 C CA . TYR A 1 293 ? -0.900 14.592 -2.624 1.00 83.00 293 TYR A CA 1
ATOM 2253 C C . TYR A 1 293 ? 0.006 15.770 -2.941 1.00 83.00 293 TYR A C 1
ATOM 2255 O O . TYR A 1 293 ? 0.698 15.803 -3.960 1.00 83.00 293 TYR A O 1
ATOM 2263 N N . ARG A 1 294 ? 0.017 16.745 -2.038 1.00 80.00 294 ARG A N 1
ATOM 2264 C CA . ARG A 1 294 ? 0.970 17.846 -2.088 1.00 80.00 294 ARG A CA 1
ATOM 2265 C C . ARG A 1 294 ? 2.195 17.442 -1.285 1.00 80.00 294 ARG A C 1
ATOM 2267 O O . ARG A 1 294 ? 2.059 17.063 -0.130 1.00 80.00 294 ARG A O 1
ATOM 2274 N N . VAL A 1 295 ? 3.363 17.534 -1.900 1.00 84.12 295 VAL A N 1
ATOM 2275 C CA . VAL A 1 295 ? 4.641 17.148 -1.299 1.00 84.12 295 VAL A CA 1
ATOM 2276 C C . VAL A 1 295 ? 5.549 18.367 -1.297 1.00 84.12 295 VAL A C 1
ATOM 2278 O O . VAL A 1 295 ? 5.649 19.029 -2.330 1.00 84.12 295 VAL A O 1
ATOM 2281 N N . ASP A 1 296 ? 6.154 18.688 -0.151 1.00 84.62 296 ASP A N 1
ATOM 2282 C CA . ASP A 1 296 ? 7.200 19.710 -0.077 1.00 84.62 296 ASP A CA 1
ATOM 2283 C C . ASP A 1 296 ? 8.567 19.055 -0.287 1.00 84.62 296 ASP A C 1
ATOM 2285 O O . ASP A 1 296 ? 9.067 18.304 0.552 1.00 84.62 296 ASP A O 1
ATOM 2289 N N . ASP A 1 297 ? 9.179 19.355 -1.426 1.00 89.00 297 ASP A N 1
ATOM 2290 C CA . ASP A 1 297 ? 10.488 18.836 -1.812 1.00 89.00 297 ASP A CA 1
ATOM 2291 C C . ASP A 1 297 ? 11.572 19.210 -0.794 1.00 89.00 297 ASP A C 1
ATOM 2293 O O . ASP A 1 297 ? 12.539 18.471 -0.629 1.00 89.00 297 ASP A O 1
ATOM 2297 N N . ARG A 1 298 ? 11.407 20.324 -0.066 1.00 88.06 298 ARG A N 1
ATOM 2298 C CA . ARG A 1 298 ? 12.353 20.755 0.974 1.00 88.06 298 ARG A CA 1
ATOM 2299 C C . ARG A 1 298 ? 12.362 19.832 2.186 1.00 88.06 298 ARG A C 1
ATOM 2301 O O . ARG A 1 298 ? 13.379 19.774 2.866 1.00 88.06 298 ARG A O 1
ATOM 2308 N N . GLU A 1 299 ? 11.257 19.143 2.454 1.00 85.56 299 GLU A N 1
ATOM 2309 C CA . GLU A 1 299 ? 11.149 18.164 3.539 1.00 85.56 299 GLU A CA 1
ATOM 2310 C C . GLU A 1 299 ? 11.484 16.757 3.034 1.00 85.56 299 GLU A C 1
ATOM 2312 O O . GLU A 1 299 ? 12.215 16.015 3.683 1.00 85.56 299 GLU A O 1
ATOM 2317 N N . VAL A 1 300 ? 11.002 16.400 1.840 1.00 88.88 300 VAL A N 1
ATOM 2318 C CA . VAL A 1 300 ? 11.150 15.040 1.308 1.00 88.88 300 VAL A CA 1
ATOM 2319 C C . VAL A 1 300 ? 12.552 14.747 0.789 1.00 88.88 300 VAL A C 1
ATOM 2321 O O . VAL A 1 300 ? 13.067 13.664 1.053 1.00 88.88 300 VAL A O 1
ATOM 2324 N N . LEU A 1 301 ? 13.196 15.669 0.067 1.00 92.00 301 LEU A N 1
ATOM 2325 C CA . LEU A 1 301 ? 14.514 15.395 -0.515 1.00 92.00 301 LEU A CA 1
ATOM 2326 C C . LEU A 1 301 ? 15.590 15.121 0.555 1.00 92.00 301 LEU A C 1
ATOM 2328 O O . LEU A 1 301 ? 16.323 14.144 0.388 1.00 92.00 301 LEU A O 1
ATOM 2332 N N . PRO A 1 302 ? 15.689 15.882 1.668 1.00 89.81 302 PRO A N 1
ATOM 2333 C CA . PRO A 1 302 ? 16.623 15.546 2.742 1.00 89.81 302 PRO A CA 1
ATOM 2334 C C . PRO A 1 302 ? 16.376 14.166 3.360 1.00 89.81 302 PRO A C 1
ATOM 2336 O O . PRO A 1 302 ? 17.342 13.459 3.632 1.00 89.81 302 PRO A O 1
ATOM 2339 N N . GLU A 1 303 ? 15.116 13.754 3.529 1.00 88.12 303 GLU A N 1
ATOM 2340 C CA . GLU A 1 303 ? 14.777 12.415 4.038 1.00 88.12 303 GLU A CA 1
ATOM 2341 C C . GLU A 1 303 ? 15.167 11.306 3.051 1.00 88.12 303 GLU A C 1
ATOM 2343 O O . GLU A 1 303 ? 15.719 10.277 3.443 1.00 88.12 303 GLU A O 1
ATOM 2348 N N . LEU A 1 304 ? 14.964 11.522 1.745 1.00 92.12 304 LEU A N 1
ATOM 2349 C CA . LEU A 1 304 ? 15.442 10.596 0.714 1.00 92.12 304 LEU A CA 1
ATOM 2350 C C . LEU A 1 304 ? 16.971 10.444 0.764 1.00 92.12 304 LEU A C 1
ATOM 2352 O O . LEU A 1 304 ? 17.479 9.323 0.711 1.00 92.12 304 LEU A O 1
ATOM 2356 N N . VAL A 1 305 ? 17.702 11.552 0.921 1.00 93.88 305 VAL A N 1
ATOM 2357 C CA . VAL A 1 305 ? 19.167 11.544 1.071 1.00 93.88 305 VAL A CA 1
ATOM 2358 C C . VAL A 1 305 ? 19.590 10.829 2.355 1.00 93.88 305 VAL A C 1
ATOM 2360 O O . VAL A 1 305 ? 20.487 9.988 2.309 1.00 93.88 305 VAL A O 1
ATOM 2363 N N . TYR A 1 306 ? 18.929 11.104 3.483 1.00 89.25 306 TYR A N 1
ATOM 2364 C CA . TYR A 1 306 ? 19.176 10.429 4.762 1.00 89.25 306 TYR A CA 1
ATOM 2365 C C . TYR A 1 306 ? 19.006 8.907 4.651 1.00 89.25 306 TYR A C 1
ATOM 2367 O O . TYR A 1 306 ? 19.768 8.135 5.233 1.00 89.25 306 TYR A O 1
ATOM 2375 N N . HIS A 1 307 ? 18.046 8.467 3.841 1.00 86.06 307 HIS A N 1
ATOM 2376 C CA . HIS A 1 307 ? 17.783 7.063 3.547 1.00 86.06 307 HIS A CA 1
ATOM 2377 C C . HIS A 1 307 ? 18.627 6.470 2.407 1.00 86.06 307 HIS A C 1
ATOM 2379 O O . HIS A 1 307 ? 18.387 5.327 2.016 1.00 86.06 307 HIS A O 1
ATOM 2385 N N . GLY A 1 308 ? 19.618 7.204 1.893 1.00 92.00 308 GLY A N 1
ATOM 2386 C CA . GLY A 1 308 ? 20.559 6.708 0.887 1.00 92.00 308 GLY A CA 1
ATOM 2387 C C . GLY A 1 308 ? 19.945 6.508 -0.500 1.00 92.00 308 GLY A C 1
ATOM 2388 O O . GLY A 1 308 ? 20.410 5.662 -1.261 1.00 92.00 308 GLY A O 1
ATOM 2389 N N . VAL A 1 309 ? 18.882 7.242 -0.834 1.00 93.44 309 VAL A N 1
ATOM 2390 C CA . VAL A 1 309 ? 18.247 7.181 -2.156 1.00 93.44 309 VAL A CA 1
ATOM 2391 C C . VAL A 1 309 ? 19.117 7.933 -3.178 1.00 93.44 309 VAL A C 1
ATOM 2393 O O . VAL A 1 309 ? 19.354 9.134 -2.990 1.00 93.44 309 VAL A O 1
ATOM 2396 N N . PRO A 1 310 ? 19.556 7.282 -4.274 1.00 95.25 310 PRO A N 1
ATOM 2397 C CA . PRO A 1 310 ? 20.360 7.916 -5.314 1.00 95.25 310 PRO A CA 1
ATOM 2398 C C . PRO A 1 310 ? 19.654 9.118 -5.941 1.00 95.25 310 PRO A C 1
ATOM 2400 O O . PRO A 1 310 ? 18.443 9.084 -6.172 1.00 95.25 310 PRO A O 1
ATOM 2403 N N . THR A 1 311 ? 20.407 10.179 -6.231 1.00 96.62 311 THR A N 1
ATOM 2404 C CA . THR A 1 311 ? 19.884 11.458 -6.740 1.00 96.62 311 THR A CA 1
ATOM 2405 C C . THR A 1 311 ? 19.044 11.291 -8.009 1.00 96.62 311 THR A C 1
ATOM 2407 O O . THR A 1 311 ? 18.053 11.990 -8.190 1.00 96.62 311 THR A O 1
ATOM 2410 N N . GLU A 1 312 ? 19.399 10.341 -8.870 1.00 96.75 312 GLU A N 1
ATOM 2411 C CA . GLU A 1 312 ? 18.697 10.008 -10.109 1.00 96.75 312 GLU A CA 1
ATOM 2412 C C . GLU A 1 312 ? 17.316 9.364 -9.892 1.00 96.75 312 GLU A C 1
ATOM 2414 O O . GLU A 1 312 ? 16.431 9.523 -10.731 1.00 96.75 312 GLU A O 1
ATOM 2419 N N . GLU A 1 313 ? 17.098 8.678 -8.765 1.00 96.31 313 GLU A N 1
ATOM 2420 C CA . GLU A 1 313 ? 15.814 8.048 -8.428 1.00 96.31 313 GLU A CA 1
ATOM 2421 C C . GLU A 1 313 ? 14.862 9.013 -7.701 1.00 96.31 313 GLU A C 1
ATOM 2423 O O . GLU A 1 313 ? 13.640 8.839 -7.745 1.00 96.31 313 GLU A O 1
ATOM 2428 N N . GLN A 1 314 ? 15.400 10.045 -7.038 1.00 96.31 314 GLN A N 1
ATOM 2429 C CA . GLN A 1 314 ? 14.623 10.961 -6.196 1.00 96.31 314 GLN A CA 1
ATOM 2430 C C . GLN A 1 314 ? 13.444 11.622 -6.932 1.00 96.31 314 GLN A C 1
ATOM 2432 O O . GLN A 1 314 ? 12.339 11.579 -6.385 1.00 96.31 314 GLN A O 1
ATOM 2437 N N . PRO A 1 315 ? 13.586 12.168 -8.163 1.00 97.19 315 PRO A N 1
ATOM 2438 C CA . PRO A 1 315 ? 12.461 12.787 -8.865 1.00 97.19 315 PRO A CA 1
ATOM 2439 C C . PRO A 1 315 ? 11.299 11.817 -9.081 1.00 97.19 315 PRO A C 1
ATOM 2441 O O . PRO A 1 315 ? 10.139 12.201 -8.930 1.00 97.19 315 PRO A O 1
ATOM 2444 N N . ALA A 1 316 ? 11.609 10.552 -9.386 1.00 96.88 316 ALA A N 1
ATOM 2445 C CA . ALA A 1 316 ? 10.592 9.542 -9.619 1.00 96.88 316 ALA A CA 1
ATOM 2446 C C . ALA A 1 316 ? 9.829 9.206 -8.327 1.00 96.88 316 ALA A C 1
ATOM 2448 O O . ALA A 1 316 ? 8.600 9.169 -8.302 1.00 96.88 316 ALA A O 1
ATOM 2449 N N . LEU A 1 317 ? 10.548 9.025 -7.220 1.00 96.12 317 LEU A N 1
ATOM 2450 C CA . LEU A 1 317 ? 9.940 8.703 -5.929 1.00 96.12 317 LEU A CA 1
ATOM 2451 C C . LEU A 1 317 ? 9.090 9.859 -5.389 1.00 96.12 317 LEU A C 1
ATOM 2453 O O . LEU A 1 317 ? 7.975 9.627 -4.924 1.00 96.12 317 LEU A O 1
ATOM 2457 N N . VAL A 1 318 ? 9.567 11.103 -5.503 1.00 95.44 318 VAL A N 1
ATOM 2458 C CA . VAL A 1 318 ? 8.786 12.294 -5.128 1.00 95.44 318 VAL A CA 1
ATOM 2459 C C . VAL A 1 318 ? 7.497 12.371 -5.949 1.00 95.44 318 VAL A C 1
ATOM 2461 O O . VAL A 1 318 ? 6.424 12.629 -5.407 1.00 95.44 318 VAL A O 1
ATOM 2464 N N . GLU A 1 319 ? 7.571 12.103 -7.250 1.00 96.00 319 GLU A N 1
ATOM 2465 C CA . GLU A 1 319 ? 6.401 12.123 -8.123 1.00 96.00 319 GLU A CA 1
ATOM 2466 C C . GLU A 1 319 ? 5.403 10.994 -7.800 1.00 96.00 319 GLU A C 1
ATOM 2468 O O . GLU A 1 319 ? 4.192 11.226 -7.796 1.00 96.00 319 GLU A O 1
ATOM 2473 N N . MET A 1 320 ? 5.876 9.795 -7.436 1.00 95.12 320 MET A N 1
ATOM 2474 C CA . MET A 1 320 ? 5.007 8.714 -6.943 1.00 95.12 320 MET A CA 1
ATOM 2475 C C . MET A 1 320 ? 4.285 9.131 -5.655 1.00 95.12 320 MET A C 1
ATOM 2477 O O . MET A 1 320 ? 3.071 8.941 -5.531 1.00 95.12 320 MET A O 1
ATOM 2481 N N . LEU A 1 321 ? 5.008 9.762 -4.720 1.00 93.19 321 LEU A N 1
ATOM 2482 C CA . LEU A 1 321 ? 4.432 10.304 -3.489 1.00 93.19 321 LEU A CA 1
ATOM 2483 C C . LEU A 1 321 ? 3.361 11.362 -3.786 1.00 93.19 321 LEU A C 1
ATOM 2485 O O . LEU A 1 321 ? 2.298 11.320 -3.175 1.00 93.19 321 LEU A O 1
ATOM 2489 N N . ARG A 1 322 ? 3.574 12.257 -4.759 1.00 90.44 322 ARG A N 1
ATOM 2490 C CA . ARG A 1 322 ? 2.556 13.241 -5.180 1.00 90.44 322 ARG A CA 1
ATOM 2491 C C . ARG A 1 322 ? 1.316 12.597 -5.795 1.00 90.44 322 ARG A C 1
ATOM 2493 O O . ARG A 1 322 ? 0.206 13.094 -5.613 1.00 90.44 322 ARG A O 1
ATOM 2500 N N . ARG A 1 323 ? 1.461 11.498 -6.534 1.00 90.44 323 ARG A N 1
ATOM 2501 C CA . ARG A 1 323 ? 0.329 10.838 -7.208 1.00 90.44 323 ARG A CA 1
ATOM 2502 C C . ARG A 1 323 ? -0.507 9.974 -6.263 1.00 90.44 323 ARG A C 1
ATOM 2504 O O . ARG A 1 323 ? -1.728 10.003 -6.369 1.00 90.44 323 ARG A O 1
ATOM 2511 N N . TYR A 1 324 ? 0.121 9.258 -5.329 1.00 89.75 324 TYR A N 1
ATOM 2512 C CA . TYR A 1 324 ? -0.549 8.212 -4.532 1.00 89.75 324 TYR A CA 1
ATOM 2513 C C . TYR A 1 324 ? -0.170 8.172 -3.044 1.00 89.75 324 TYR A C 1
ATOM 2515 O O . TYR A 1 324 ? -0.610 7.285 -2.307 1.00 89.75 324 TYR A O 1
ATOM 2523 N N . GLY A 1 325 ? 0.666 9.100 -2.578 1.00 89.62 325 GLY A N 1
ATOM 2524 C CA . GLY A 1 325 ? 1.044 9.192 -1.170 1.00 89.62 325 GLY A CA 1
ATOM 2525 C C . GLY A 1 325 ? 1.950 8.056 -0.700 1.00 89.62 325 GLY A C 1
ATOM 2526 O O . GLY A 1 325 ? 2.248 7.980 0.487 1.00 89.62 325 GLY A O 1
ATOM 2527 N N . LYS A 1 326 ? 2.392 7.174 -1.605 1.00 93.56 326 LYS A N 1
ATOM 2528 C CA . LYS A 1 326 ? 3.285 6.050 -1.320 1.00 93.56 326 LYS A CA 1
ATOM 2529 C C . LYS A 1 326 ? 4.290 5.877 -2.454 1.00 93.56 326 LYS A C 1
ATOM 2531 O O . LYS A 1 326 ? 3.905 5.861 -3.618 1.00 93.56 326 LYS A O 1
ATOM 2536 N N . ALA A 1 327 ? 5.556 5.687 -2.127 1.00 94.81 327 ALA A N 1
ATOM 2537 C CA . ALA A 1 327 ? 6.591 5.277 -3.062 1.00 94.81 327 ALA A CA 1
ATOM 2538 C C . ALA A 1 327 ? 7.282 4.027 -2.523 1.00 94.81 327 ALA A C 1
ATOM 2540 O O . ALA A 1 327 ? 7.406 3.845 -1.313 1.00 94.81 327 ALA A O 1
ATOM 2541 N N . VAL A 1 328 ? 7.700 3.151 -3.427 1.00 93.81 328 VAL A N 1
ATOM 2542 C CA . VAL A 1 328 ? 8.368 1.900 -3.080 1.00 93.81 328 VAL A CA 1
ATOM 2543 C C . VAL A 1 328 ? 9.639 1.807 -3.908 1.00 93.81 328 VAL A C 1
ATOM 2545 O O . VAL A 1 328 ? 9.619 2.092 -5.105 1.00 93.81 328 VAL A O 1
ATOM 2548 N N . ARG A 1 329 ? 10.736 1.416 -3.266 1.00 93.00 329 ARG A N 1
ATOM 2549 C CA . ARG A 1 329 ? 12.054 1.283 -3.882 1.00 93.00 329 ARG A CA 1
ATOM 2550 C C . ARG A 1 329 ? 12.676 -0.052 -3.495 1.00 93.00 329 ARG A C 1
ATOM 2552 O O . ARG A 1 329 ? 12.706 -0.383 -2.313 1.00 93.00 329 ARG A O 1
ATOM 2559 N N . ALA A 1 330 ? 13.194 -0.788 -4.473 1.00 90.88 330 ALA A N 1
ATOM 2560 C CA . ALA A 1 330 ? 14.045 -1.941 -4.204 1.00 90.88 330 ALA A CA 1
ATOM 2561 C C . ALA A 1 330 ? 15.440 -1.464 -3.785 1.00 90.88 330 ALA A C 1
ATOM 2563 O O . ALA A 1 330 ? 16.004 -0.565 -4.407 1.00 90.88 330 ALA A O 1
ATOM 2564 N N . GLU A 1 331 ? 16.003 -2.070 -2.749 1.00 88.75 331 GLU A N 1
ATOM 2565 C CA . GLU A 1 331 ? 17.393 -1.876 -2.355 1.00 88.75 331 GLU A CA 1
ATOM 2566 C C . GLU A 1 331 ? 18.257 -2.962 -3.010 1.00 88.75 331 GLU A C 1
ATOM 2568 O O . GLU A 1 331 ? 18.169 -4.125 -2.606 1.00 88.75 331 GLU A O 1
ATOM 2573 N N . PRO A 1 332 ? 19.086 -2.621 -4.018 1.00 84.88 332 PRO A N 1
ATOM 2574 C CA . PRO A 1 332 ? 19.803 -3.619 -4.814 1.00 84.88 332 PRO A CA 1
ATOM 2575 C C . PRO A 1 332 ? 20.719 -4.513 -3.976 1.00 84.88 332 PRO A C 1
ATOM 2577 O O . PRO A 1 332 ? 20.820 -5.708 -4.236 1.00 84.88 332 PRO A O 1
ATOM 2580 N N . ASP A 1 333 ? 21.349 -3.936 -2.952 1.00 87.81 333 ASP A N 1
ATOM 2581 C CA . ASP A 1 333 ? 22.366 -4.616 -2.147 1.00 87.81 333 ASP A CA 1
ATOM 2582 C C . ASP A 1 333 ? 21.770 -5.560 -1.095 1.00 87.81 333 ASP A C 1
ATOM 2584 O O . ASP A 1 333 ? 22.426 -6.508 -0.667 1.00 87.81 333 ASP A O 1
ATOM 2588 N N . THR A 1 334 ? 20.534 -5.303 -0.655 1.00 86.50 334 THR A N 1
ATOM 2589 C CA . THR A 1 334 ? 19.896 -6.042 0.447 1.00 86.50 334 THR A CA 1
ATOM 2590 C C . THR A 1 334 ? 18.772 -6.957 -0.028 1.00 86.50 334 THR A C 1
ATOM 2592 O O . THR A 1 334 ? 18.357 -7.846 0.713 1.00 86.50 334 THR A O 1
ATOM 2595 N N . GLY A 1 335 ? 18.250 -6.740 -1.241 1.00 84.38 335 GLY A N 1
ATOM 2596 C CA . GLY A 1 335 ? 17.035 -7.400 -1.719 1.00 84.38 335 GLY A CA 1
ATOM 2597 C C . GLY A 1 335 ? 15.778 -6.989 -0.940 1.00 84.38 335 GLY A C 1
ATOM 2598 O O . GLY A 1 335 ? 14.730 -7.614 -1.091 1.00 84.38 335 GLY A O 1
ATOM 2599 N N . LEU A 1 336 ? 15.868 -5.961 -0.089 1.00 88.31 336 LEU A N 1
ATOM 2600 C CA . LEU A 1 336 ? 14.742 -5.437 0.678 1.00 88.31 336 LEU A CA 1
ATOM 2601 C C . LEU A 1 336 ? 13.999 -4.361 -0.112 1.00 88.31 336 LEU A C 1
ATOM 2603 O O . LEU A 1 336 ? 14.530 -3.751 -1.039 1.00 88.31 336 LEU A O 1
ATOM 2607 N N . TRP A 1 337 ? 12.759 -4.099 0.294 1.00 88.19 337 TRP A N 1
ATOM 2608 C CA . TRP A 1 337 ? 11.961 -3.008 -0.246 1.00 88.19 337 TRP A CA 1
ATOM 2609 C C . TRP A 1 337 ? 11.805 -1.914 0.801 1.00 88.19 337 TRP A C 1
ATOM 2611 O O . TRP A 1 337 ? 11.352 -2.145 1.924 1.00 88.19 337 TRP A O 1
ATOM 2621 N N . ARG A 1 338 ? 12.139 -0.687 0.415 1.00 91.19 338 ARG A N 1
ATOM 2622 C CA . ARG A 1 338 ? 11.872 0.500 1.217 1.00 91.19 338 ARG A CA 1
ATOM 2623 C C . ARG A 1 338 ? 10.542 1.099 0.794 1.00 91.19 338 ARG A C 1
ATOM 2625 O O . ARG A 1 338 ? 10.330 1.377 -0.387 1.00 91.19 338 ARG A O 1
ATOM 2632 N N . ILE A 1 339 ? 9.660 1.313 1.765 1.00 91.56 339 ILE A N 1
ATOM 2633 C CA . ILE A 1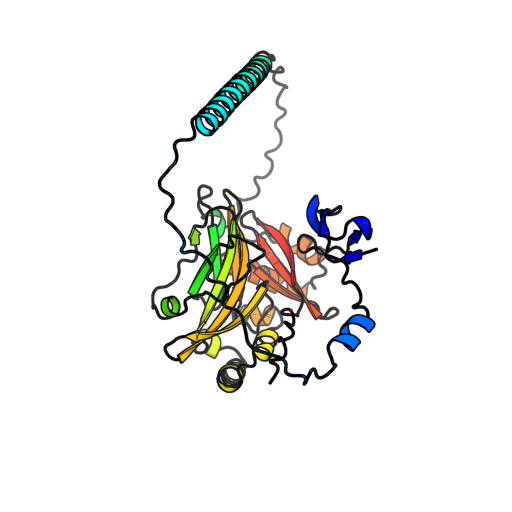 339 ? 8.348 1.920 1.555 1.00 91.56 339 ILE A CA 1
ATOM 2634 C C . ILE A 1 339 ? 8.368 3.301 2.198 1.00 91.56 339 ILE A C 1
ATOM 2636 O O . ILE A 1 339 ? 8.615 3.450 3.393 1.00 91.56 339 ILE A O 1
ATOM 2640 N N . LEU A 1 340 ? 8.092 4.314 1.391 1.00 91.38 340 LEU A N 1
ATOM 2641 C CA . LEU A 1 340 ? 7.956 5.697 1.815 1.00 91.38 340 LEU A CA 1
ATOM 2642 C C . LEU A 1 340 ? 6.480 6.050 1.720 1.00 91.38 340 LEU A C 1
ATOM 2644 O O . LEU A 1 340 ? 5.895 5.936 0.643 1.00 91.38 340 LEU A O 1
ATOM 2648 N N . GLN A 1 341 ? 5.862 6.459 2.823 1.00 89.88 341 GLN A N 1
ATOM 2649 C CA . GLN A 1 341 ? 4.444 6.802 2.827 1.00 89.88 341 GLN A CA 1
ATOM 2650 C C . GLN A 1 341 ? 4.203 8.145 3.507 1.00 89.88 341 GLN A C 1
ATOM 2652 O O . GLN A 1 341 ? 4.721 8.423 4.590 1.00 89.88 341 GLN A O 1
ATOM 2657 N N . ILE A 1 342 ? 3.381 8.968 2.860 1.00 81.38 342 ILE A N 1
ATOM 2658 C CA . ILE A 1 342 ? 2.856 10.205 3.422 1.00 81.38 342 ILE A CA 1
ATOM 2659 C C . ILE A 1 342 ? 1.737 9.836 4.382 1.00 81.38 342 ILE A C 1
ATOM 2661 O O . ILE A 1 342 ? 0.728 9.232 4.008 1.00 81.38 342 ILE A O 1
ATOM 2665 N N . THR A 1 343 ? 1.920 10.211 5.640 1.00 73.81 343 THR A N 1
ATOM 2666 C CA . THR A 1 343 ? 0.850 10.141 6.630 1.00 73.81 343 THR A CA 1
ATOM 2667 C C . THR A 1 343 ? -0.156 11.282 6.409 1.00 73.81 343 THR A C 1
ATOM 2669 O O . THR A 1 343 ? 0.180 12.292 5.789 1.00 73.81 343 THR A O 1
ATOM 2672 N N . PRO A 1 344 ? -1.387 11.196 6.944 1.00 62.06 344 PRO A N 1
ATOM 2673 C CA . PRO A 1 344 ? -2.384 12.268 6.819 1.00 62.06 344 PRO A CA 1
ATOM 2674 C C . PRO A 1 344 ? -1.940 13.620 7.388 1.00 62.06 344 PRO A C 1
ATOM 2676 O O . PRO A 1 344 ? -2.533 14.644 7.068 1.00 62.06 344 PRO A O 1
ATOM 2679 N N . TRP A 1 345 ? -0.906 13.626 8.229 1.00 61.66 345 TRP A N 1
ATOM 2680 C CA . TRP A 1 345 ? -0.332 14.815 8.870 1.00 61.66 345 TRP A CA 1
ATOM 2681 C C . TRP A 1 345 ? 0.857 15.388 8.096 1.00 61.66 345 TRP A C 1
ATOM 2683 O O . TRP A 1 345 ? 1.475 16.337 8.566 1.00 61.66 345 TRP A O 1
ATOM 2693 N N . GLY A 1 346 ? 1.225 14.780 6.967 1.00 56.75 346 GLY A N 1
ATOM 2694 C CA . GLY A 1 346 ? 2.367 15.204 6.167 1.00 56.75 346 GLY A CA 1
ATOM 2695 C C . GLY A 1 346 ? 3.719 14.683 6.597 1.00 56.75 346 GLY A C 1
ATOM 2696 O O . GLY A 1 346 ? 4.701 14.911 5.903 1.00 56.75 346 GLY A O 1
ATOM 2697 N N . LEU A 1 347 ? 3.780 13.947 7.702 1.00 59.59 347 LEU A N 1
ATOM 2698 C CA . LEU A 1 347 ? 5.016 13.304 8.110 1.00 59.59 347 LEU A CA 1
ATOM 2699 C C . LEU A 1 347 ? 5.280 12.116 7.186 1.00 59.59 347 LEU A C 1
ATOM 2701 O O . LEU A 1 347 ? 4.377 11.308 6.935 1.00 59.59 347 LEU A O 1
ATOM 2705 N N . MET A 1 348 ? 6.510 12.007 6.694 1.00 58.72 348 MET A N 1
ATOM 2706 C CA . MET A 1 348 ? 6.973 10.802 6.022 1.00 58.72 348 MET A CA 1
ATOM 2707 C C . MET A 1 348 ? 7.217 9.727 7.082 1.00 58.72 348 MET A C 1
ATOM 2709 O O . MET A 1 348 ? 7.918 9.963 8.064 1.00 58.72 348 MET A O 1
ATOM 2713 N N . SER A 1 349 ? 6.622 8.551 6.904 1.00 56.31 349 SER A N 1
ATOM 2714 C CA . SER A 1 349 ? 6.929 7.386 7.732 1.00 56.31 349 SER A CA 1
ATOM 2715 C C . SER A 1 349 ? 7.726 6.392 6.887 1.00 56.31 349 SER A C 1
ATOM 2717 O O . SER A 1 349 ? 7.185 5.885 5.897 1.00 56.31 349 SER A O 1
ATOM 2719 N N . PRO A 1 350 ? 9.006 6.135 7.216 1.00 52.34 350 PRO A N 1
ATOM 2720 C CA . PRO A 1 350 ? 9.759 5.073 6.573 1.00 52.34 350 PRO A CA 1
ATOM 2721 C C . PRO A 1 350 ? 9.297 3.721 7.122 1.00 52.34 350 PRO A C 1
ATOM 2723 O O . PRO A 1 350 ? 9.306 3.486 8.330 1.00 52.34 350 PRO A O 1
ATOM 2726 N N . GLY A 1 351 ? 8.900 2.828 6.221 1.00 57.56 351 GLY A N 1
ATOM 2727 C CA . GLY A 1 351 ? 8.667 1.417 6.506 1.00 57.56 351 GLY A CA 1
ATOM 2728 C C . GLY A 1 351 ? 9.687 0.552 5.771 1.00 57.56 351 GLY A C 1
ATOM 2729 O O . GLY A 1 351 ? 10.100 0.873 4.654 1.00 57.56 351 GLY A O 1
ATOM 2730 N N . VAL A 1 352 ? 10.081 -0.563 6.382 1.00 45.84 352 VAL A N 1
ATOM 2731 C CA . VAL A 1 352 ? 10.864 -1.609 5.712 1.00 45.84 352 VAL A CA 1
ATOM 2732 C C . VAL A 1 352 ? 9.925 -2.770 5.416 1.00 45.84 352 VAL A C 1
ATOM 2734 O O . VAL A 1 352 ? 9.313 -3.319 6.329 1.00 45.84 352 VAL A O 1
ATOM 2737 N N . GLY A 1 353 ? 9.789 -3.120 4.140 1.00 46.09 353 GLY A N 1
ATOM 2738 C CA . GLY A 1 353 ? 9.133 -4.345 3.702 1.00 46.09 353 GLY A CA 1
ATOM 2739 C C . GLY A 1 353 ? 10.193 -5.380 3.341 1.00 46.09 353 GLY A C 1
ATOM 2740 O O . GLY A 1 353 ? 11.088 -5.105 2.543 1.00 46.09 353 GLY A O 1
ATOM 2741 N N . ALA A 1 354 ? 10.108 -6.580 3.907 1.00 34.75 354 ALA A N 1
ATOM 2742 C CA . ALA A 1 354 ? 10.893 -7.694 3.393 1.00 34.75 354 ALA A CA 1
ATOM 2743 C C . ALA A 1 354 ? 10.301 -8.155 2.050 1.00 34.75 354 ALA A C 1
ATOM 2745 O O . ALA A 1 354 ? 9.081 -8.278 1.918 1.00 34.75 354 ALA A O 1
ATOM 2746 N N . ALA A 1 355 ? 11.156 -8.431 1.059 1.00 34.88 355 ALA A N 1
ATOM 2747 C CA . ALA A 1 355 ? 10.781 -9.275 -0.071 1.00 34.88 355 ALA A CA 1
ATOM 2748 C C . ALA A 1 355 ? 10.570 -10.690 0.480 1.00 34.88 355 ALA A C 1
ATOM 2750 O O . ALA A 1 355 ? 11.507 -11.459 0.668 1.00 34.88 355 ALA A O 1
ATOM 2751 N N . GLY A 1 356 ? 9.341 -10.969 0.885 1.00 29.56 356 GLY A N 1
ATOM 2752 C CA . GLY A 1 356 ? 9.013 -12.169 1.627 1.00 29.56 356 GLY A CA 1
ATOM 2753 C C . GLY A 1 356 ? 7.627 -12.013 2.205 1.00 29.56 356 GLY A C 1
ATOM 2754 O O . GLY A 1 356 ? 7.468 -11.706 3.383 1.00 29.56 356 GLY A O 1
ATOM 2755 N N . VAL A 1 357 ? 6.614 -12.234 1.364 1.00 30.92 357 VAL A N 1
ATOM 2756 C CA . VAL A 1 357 ? 5.356 -12.799 1.861 1.00 30.92 357 VAL A CA 1
ATOM 2757 C C . VAL A 1 357 ? 5.788 -13.969 2.732 1.00 30.92 357 VAL A C 1
ATOM 2759 O O . VAL A 1 357 ? 6.489 -14.848 2.234 1.00 30.92 357 VAL A O 1
ATOM 2762 N N . GLY A 1 358 ? 5.510 -13.902 4.036 1.00 28.02 358 GLY A N 1
ATOM 2763 C CA . GLY A 1 358 ? 5.942 -14.931 4.970 1.00 28.02 358 GLY A CA 1
ATOM 2764 C C . GLY A 1 358 ? 5.624 -16.290 4.366 1.00 28.02 358 GLY A C 1
ATOM 2765 O O . GLY A 1 358 ? 4.462 -16.565 4.070 1.00 28.02 358 GLY A O 1
ATOM 2766 N N . MET A 1 359 ? 6.663 -17.090 4.112 1.00 25.31 359 MET A N 1
ATOM 2767 C CA . MET A 1 359 ? 6.501 -18.498 3.789 1.00 25.31 359 MET A CA 1
ATOM 2768 C C . MET A 1 359 ? 5.694 -19.096 4.935 1.00 25.31 359 MET A C 1
ATOM 2770 O O . MET A 1 359 ? 6.200 -19.298 6.037 1.00 25.31 359 MET A O 1
ATOM 2774 N N . TRP A 1 360 ? 4.412 -19.310 4.682 1.00 29.77 360 TRP A N 1
ATOM 2775 C CA . TRP A 1 360 ? 3.626 -20.245 5.448 1.00 29.77 360 TRP A CA 1
ATOM 2776 C C . TRP A 1 360 ? 4.067 -21.616 4.944 1.00 29.77 360 TRP A C 1
ATOM 2778 O O . TRP A 1 360 ? 3.805 -21.970 3.796 1.00 29.77 360 TRP A O 1
ATOM 2788 N N . GLU A 1 361 ? 4.808 -22.358 5.767 1.00 23.45 361 GLU A N 1
ATOM 2789 C CA . GLU A 1 361 ? 4.923 -23.798 5.565 1.00 23.45 361 GLU A CA 1
ATOM 2790 C C . GLU A 1 361 ? 3.499 -24.361 5.619 1.00 23.45 361 GLU A C 1
ATOM 2792 O O . GLU A 1 361 ? 2.814 -24.243 6.637 1.00 23.45 361 GLU A O 1
ATOM 2797 N N . GLU A 1 362 ? 3.018 -24.925 4.508 1.00 23.33 362 GLU A N 1
ATOM 2798 C CA . GLU A 1 362 ? 1.779 -25.697 4.520 1.00 23.33 362 GLU A CA 1
ATOM 2799 C C . GLU A 1 362 ? 1.888 -26.779 5.608 1.00 23.33 362 GLU A C 1
ATOM 2801 O O . GLU A 1 362 ? 2.880 -27.520 5.631 1.00 23.33 362 GLU A O 1
ATOM 2806 N N . PRO A 1 363 ? 0.886 -26.955 6.489 1.00 24.69 363 PRO A N 1
ATOM 2807 C CA . PRO A 1 363 ? 0.806 -28.174 7.268 1.00 24.69 363 PRO A CA 1
ATOM 2808 C C . PRO A 1 363 ? 0.666 -29.316 6.264 1.00 24.69 363 PRO A C 1
ATOM 2810 O O . PRO A 1 363 ? -0.341 -29.413 5.558 1.00 24.69 363 PRO A O 1
ATOM 2813 N N . LYS A 1 364 ? 1.705 -30.156 6.168 1.00 25.41 364 LYS A N 1
ATOM 2814 C CA . LYS A 1 364 ? 1.690 -31.382 5.368 1.00 25.41 364 LYS A CA 1
ATOM 2815 C C . LYS A 1 364 ? 0.376 -32.106 5.648 1.00 25.41 364 LYS A C 1
ATOM 2817 O O . LYS A 1 364 ? 0.160 -32.590 6.757 1.00 25.41 364 LYS A O 1
ATOM 2822 N N . ARG A 1 365 ? -0.505 -32.176 4.647 1.00 31.16 365 ARG A N 1
ATOM 2823 C CA . ARG A 1 365 ? -1.670 -33.060 4.699 1.00 31.16 365 ARG A CA 1
ATOM 2824 C C . ARG A 1 365 ? -1.132 -34.483 4.811 1.00 31.16 365 ARG A C 1
ATOM 2826 O O . ARG A 1 365 ? -0.568 -35.003 3.848 1.00 31.16 365 ARG A O 1
ATOM 2833 N N . SER A 1 366 ? -1.262 -35.085 5.990 1.00 31.09 366 SER A N 1
ATOM 2834 C CA . SER A 1 366 ? -1.082 -36.523 6.164 1.00 31.09 366 SER A CA 1
ATOM 2835 C C . SER A 1 366 ? -2.092 -37.225 5.256 1.00 31.09 366 SER A C 1
ATOM 2837 O O . SER A 1 366 ? -3.285 -36.911 5.314 1.00 31.09 366 SER A O 1
ATOM 2839 N N . LYS A 1 367 ? -1.600 -38.101 4.381 1.00 40.00 367 LYS A N 1
ATOM 2840 C CA . LYS A 1 367 ? -2.446 -39.034 3.635 1.00 40.00 367 LYS A CA 1
ATOM 2841 C C . LYS A 1 367 ? -3.047 -40.075 4.560 1.00 40.00 367 LYS A C 1
ATOM 2843 O O . LYS A 1 367 ? -2.335 -40.458 5.515 1.00 40.00 367 LYS A O 1
#

Nearest PDB structures (foldseek):
  3lyv-assembly1_B-2  TM=4.628E-01  e=6.329E-01  Streptococcus pyogenes serotype M6
  6ven-assembly1_O  TM=1.974E-01  e=4.487E+00  Saccharomyces cerevisiae
  8fn4-assembly1_2  TM=8.010E-02  e=4.762E+00  Trypanosoma brucei

pLDDT: mean 79.22, std 19.52, range [23.33, 97.44]

Sequence (367 aa):
MIEFWPDCCGYKLQVDDEDAGKWIRCPYCNARVQVPLKKTEADPLAEAISELPGDLATPSSTEITGPAFGKGAGGFDPMRIAVKAGLVVVFVLVAAVAFRQVREFVESRRSRPAPAPRPVQARPAEPQSPKSFDVLAALPSSQMGAFVDSYPPDLKVYVHAIENPALDRPELLDLSAMEDKGRTPREVQLPAGTYWVFVAARLNDPELMKQPGYPGLRRKLETSGELQAAADYFLVDGASRLEYRETPGGIGMLLKCYRVMVEQGKWTPVTCYLLPAGPAAQLLDMLPTTHRYRVDDREVLPELVYHGVPTEEQPALVEMLRRYGKAVRAEPDTGLWRILQITPWGLMSPGVGAAGVGMWEEPKRSK

Secondary structure (DSSP, 8-state):
-EEE--TTT-PPEEE-GGGTT-EEE-TTT--EEEPPPP-----HHHHHHTT--------------PPP---------HHHHHHHHHHHHHHHHHHHHHHHHHHHHHHHHHTSPPPPPPP--------------TTTTTS-TT--EEEEEEESTT-EEEEEE-S-GGG--GGG--GGGGT--PPPPSEEE--SEEEEEEEEEETT-HHHHTSTTHHHHHHHHHHH--HHHHHHHB---S-SEEEEEE-TTS-EEEEEEEEEEEPTT-EEEEEEE--BS--HHHHHHHS-S---S---HHHHHHHHHHTT--TTTHHHHHHHHHHHSEEEEE-TTT--EEEEEE-TTS-EEEEEE-S------------

Solvent-accessible surface area (backbone atoms only — not comparable to full-atom values): 22523 Å² total; per-residue (Å²): 109,46,76,50,65,48,94,87,74,68,57,79,43,79,44,60,62,89,46,47,61,37,78,44,66,41,90,87,78,66,47,81,43,70,38,69,65,75,78,72,76,76,59,72,70,64,61,65,67,71,72,65,86,83,86,75,91,81,80,87,87,78,92,76,88,74,81,78,87,71,85,78,75,85,75,86,55,65,66,62,54,52,52,53,53,51,53,52,53,52,50,53,52,53,50,54,53,53,51,50,53,53,50,56,54,54,55,63,59,70,72,59,77,77,76,77,85,71,86,79,71,85,69,73,82,71,78,75,73,75,89,67,28,72,52,58,58,62,48,60,70,88,42,33,14,38,40,49,47,50,42,60,75,75,45,43,65,46,78,44,79,53,88,46,83,90,67,76,61,81,81,76,66,71,52,70,76,64,73,55,86,71,74,46,71,44,69,40,80,41,74,63,46,42,29,42,39,35,43,36,42,53,68,81,34,72,67,53,62,69,41,89,66,36,67,59,52,45,52,42,39,76,72,69,59,48,57,64,63,51,61,69,40,34,39,73,61,69,53,67,39,77,49,77,48,67,33,98,86,69,49,49,31,39,33,40,32,29,78,43,69,26,49,80,63,29,62,33,79,43,54,45,55,72,40,67,58,68,58,44,62,65,54,50,77,72,45,73,87,60,70,50,33,61,73,59,63,85,63,48,50,58,52,39,51,74,71,68,52,55,78,86,52,47,66,36,40,54,51,34,26,18,35,60,29,43,27,55,44,76,38,87,91,75,61,33,28,43,31,43,31,54,43,72,85,68,50,75,46,83,43,82,38,69,77,58,68,71,83,71,78,74,79,78,79,79,129

Mean predicted aligned error: 16.77 Å